Protein AF-A0A941MG23-F1 (afdb_monomer)

pLDDT: mean 89.23, std 16.08, range [37.81, 98.81]

Radius of gyration: 21.34 Å; Cα contacts (8 Å, |Δi|>4): 223; chains: 1; bounding box: 58×43×69 Å

Mean predicted aligned error: 7.36 Å

Sequence (183 aa):
MSEVIIFCLIVGIGSTVVLDVFVSLVHRPTGIPPTDWGTVGRWLLGVGKGQLILDPADESPPTHAERIVGWLFHYLVGVAYAAAIVALWGPGYIAAPTILPVVVVGVLISTLAGLTILLPGLGAGFMGSKLPNQFAIIAYLIVAHVVFAAGQYGFALLHNTASGPSGEPTATSSMLLSTKTVE

Secondary structure (DSSP, 8-state):
-HHHHHHHHHHHHHHHHHHHHHHHHHHHHH-PPPP-HHHHHHHHHHHTTT--S--TT--PPPPHHHHHHHHHHHHHHHHHHHHHHHHHH-THHHHS--HHHHHIIIIIIHHHHIIIIIHHHTTS-GGGTTSTTHHHHHHHHHHHHHHHHHHHHHHHHHHHHHT--TT---TTTHHHHTTSS--

Solvent-accessible surface area (backbone atoms only — not comparable to full-atom values): 9706 Å² total; per-residue (Å²): 112,69,65,60,52,52,49,18,48,51,20,5,43,51,9,44,51,49,30,54,52,49,44,60,62,49,22,74,84,68,67,53,77,66,84,59,36,24,59,49,11,44,32,54,61,31,41,80,71,72,36,66,49,37,65,87,84,66,80,71,79,63,49,73,66,23,32,51,48,15,49,51,49,53,44,49,51,29,23,48,48,38,42,48,40,37,71,74,68,34,72,65,38,58,79,55,67,64,66,67,54,32,46,47,43,32,31,50,50,46,38,47,44,44,30,65,46,49,29,29,24,66,50,28,28,68,61,25,70,68,44,98,55,35,66,61,51,54,53,49,47,48,52,50,21,46,49,23,16,51,26,33,48,53,37,37,50,51,51,34,62,74,63,51,74,98,78,70,82,62,76,76,58,64,67,65,62,73,75,73,77,84,128

Structure (mmCIF, N/CA/C/O backbone):
data_AF-A0A941MG23-F1
#
_entry.id   AF-A0A941MG23-F1
#
loop_
_atom_site.group_PDB
_atom_site.id
_atom_site.type_symbol
_atom_site.label_atom_id
_atom_site.label_alt_id
_atom_site.label_comp_id
_atom_site.label_asym_id
_atom_site.label_entity_id
_atom_site.label_seq_id
_atom_site.pdbx_PDB_ins_code
_atom_site.Cartn_x
_atom_site.Cartn_y
_atom_site.Cartn_z
_atom_site.occupancy
_atom_site.B_iso_or_equiv
_atom_site.auth_seq_id
_atom_site.auth_comp_id
_atom_site.auth_asym_id
_atom_site.auth_atom_id
_atom_site.pdbx_PDB_model_num
ATOM 1 N N . MET A 1 1 ? -20.163 -9.608 10.817 1.00 70.88 1 MET A N 1
ATOM 2 C CA . MET A 1 1 ? -19.565 -9.810 9.472 1.00 70.88 1 MET A CA 1
ATOM 3 C C . MET A 1 1 ? -19.727 -8.579 8.585 1.00 70.88 1 MET A C 1
ATOM 5 O O . MET A 1 1 ? -18.729 -8.142 8.035 1.00 70.88 1 MET A O 1
ATOM 9 N N . SER A 1 2 ? -20.923 -7.988 8.475 1.00 88.50 2 SER A N 1
ATOM 10 C CA . SER A 1 2 ? -21.151 -6.746 7.710 1.00 88.50 2 SER A CA 1
ATOM 11 C C . SER A 1 2 ? -20.283 -5.570 8.174 1.00 88.50 2 SER A C 1
ATOM 13 O O . SER A 1 2 ? -19.671 -4.909 7.347 1.00 88.50 2 SER A O 1
ATOM 15 N N . GLU A 1 3 ? -20.168 -5.361 9.487 1.00 92.75 3 GLU A N 1
ATOM 16 C CA . GLU A 1 3 ? -19.341 -4.297 10.076 1.00 92.75 3 GLU A CA 1
ATOM 17 C C . GLU A 1 3 ? -17.862 -4.411 9.684 1.00 92.75 3 GLU A C 1
ATOM 19 O O . GLU A 1 3 ? -17.259 -3.433 9.265 1.00 92.75 3 GLU A O 1
ATOM 24 N N . VAL A 1 4 ? -17.294 -5.622 9.726 1.00 95.31 4 VAL A N 1
ATOM 25 C CA . VAL A 1 4 ? -15.900 -5.864 9.319 1.00 95.31 4 VAL A CA 1
ATOM 26 C C . VAL A 1 4 ? -15.687 -5.478 7.857 1.00 95.31 4 VAL A C 1
ATOM 28 O O . VAL A 1 4 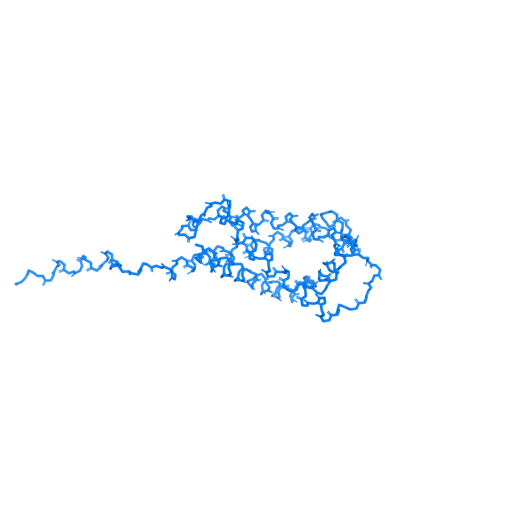? -14.693 -4.835 7.536 1.00 95.31 4 VAL A O 1
ATOM 31 N N . ILE A 1 5 ? -16.621 -5.833 6.969 1.00 96.69 5 ILE A N 1
ATOM 32 C CA . ILE A 1 5 ? -16.527 -5.495 5.543 1.00 96.69 5 ILE A CA 1
ATOM 33 C C . ILE A 1 5 ? -16.582 -3.975 5.354 1.00 96.69 5 ILE A C 1
ATOM 35 O O . ILE A 1 5 ? -15.730 -3.420 4.664 1.00 96.69 5 ILE A O 1
ATOM 39 N N . ILE A 1 6 ? -17.541 -3.300 5.992 1.00 96.44 6 ILE A N 1
ATOM 40 C CA . ILE A 1 6 ? -17.696 -1.839 5.915 1.00 96.44 6 ILE A CA 1
ATOM 41 C C . ILE A 1 6 ? -16.443 -1.134 6.441 1.00 96.44 6 ILE A C 1
ATOM 43 O O . ILE A 1 6 ? -15.910 -0.254 5.766 1.00 96.44 6 ILE A O 1
ATOM 47 N N . PHE A 1 7 ? -15.930 -1.570 7.592 1.00 97.06 7 PHE A N 1
ATOM 48 C CA . PHE A 1 7 ? -14.690 -1.066 8.167 1.00 97.06 7 PHE A CA 1
ATOM 49 C C . PHE A 1 7 ? -13.518 -1.224 7.192 1.00 97.06 7 PHE A C 1
ATOM 51 O O . PHE A 1 7 ? -12.818 -0.253 6.915 1.00 97.06 7 PHE A O 1
ATOM 58 N N . CYS A 1 8 ? -13.326 -2.417 6.618 1.00 98.12 8 CYS A N 1
ATOM 59 C CA . CYS A 1 8 ? -12.223 -2.673 5.688 1.00 98.12 8 CYS A CA 1
ATOM 60 C C . CYS A 1 8 ? -12.323 -1.818 4.420 1.00 98.12 8 CYS A C 1
ATOM 62 O O . CYS A 1 8 ? -11.300 -1.345 3.926 1.00 98.12 8 CYS A O 1
ATOM 64 N N . LEU A 1 9 ? -13.538 -1.595 3.910 1.00 98.31 9 LEU A N 1
ATOM 65 C CA . LEU A 1 9 ? -13.769 -0.725 2.759 1.00 98.31 9 LEU A CA 1
ATOM 66 C C . LEU A 1 9 ? -13.463 0.737 3.095 1.00 98.31 9 LEU A C 1
ATOM 68 O O . LEU A 1 9 ? -12.697 1.365 2.373 1.00 98.31 9 LEU A O 1
ATOM 72 N N . ILE A 1 10 ? -14.003 1.272 4.193 1.00 98.00 10 ILE A N 1
ATOM 73 C CA . ILE A 1 10 ? -13.796 2.675 4.588 1.00 98.00 10 ILE A CA 1
ATOM 74 C C . ILE A 1 10 ? -12.325 2.939 4.900 1.00 98.00 10 ILE A C 1
ATOM 76 O O . ILE A 1 10 ? -11.738 3.872 4.354 1.00 98.00 10 ILE A O 1
ATOM 80 N N . VAL A 1 11 ? -11.724 2.111 5.754 1.00 98.38 11 VAL A N 1
ATOM 81 C CA . VAL A 1 11 ? -10.336 2.285 6.182 1.00 98.38 11 VAL A CA 1
ATOM 82 C C . VAL A 1 11 ? -9.386 2.040 5.024 1.00 98.38 11 VAL A C 1
ATOM 84 O O . VAL A 1 11 ? -8.525 2.877 4.785 1.00 98.38 11 VAL A O 1
ATOM 87 N N . GLY A 1 12 ? -9.564 0.943 4.283 1.00 98.50 12 GLY A N 1
ATOM 88 C CA . GLY A 1 12 ? -8.679 0.576 3.182 1.00 98.50 12 GLY A CA 1
ATOM 89 C C . GLY A 1 12 ? -8.733 1.556 2.016 1.00 98.50 12 GLY A C 1
ATOM 90 O O . GLY A 1 12 ? -7.691 2.030 1.575 1.00 98.50 12 GLY A O 1
ATOM 91 N N . ILE A 1 13 ? -9.930 1.907 1.533 1.00 98.69 13 ILE A N 1
ATOM 92 C CA . ILE A 1 13 ? -10.075 2.875 0.434 1.00 98.69 13 ILE A CA 1
ATOM 93 C C . ILE A 1 13 ? -9.635 4.263 0.907 1.00 98.69 13 ILE A C 1
ATOM 95 O O . ILE A 1 13 ? -8.871 4.929 0.211 1.00 98.69 13 ILE A O 1
ATOM 99 N N . GLY A 1 14 ? -10.069 4.692 2.096 1.00 98.56 14 GLY A N 1
ATOM 100 C CA . GLY A 1 14 ? -9.744 6.007 2.644 1.00 98.56 14 GLY A CA 1
ATOM 101 C C . GLY A 1 14 ? -8.241 6.221 2.828 1.00 98.56 14 GLY A C 1
ATOM 102 O O . GLY A 1 14 ? -7.708 7.246 2.398 1.00 98.56 14 GLY A O 1
ATOM 103 N N . SER A 1 15 ? -7.529 5.244 3.396 1.00 98.56 15 SER A N 1
ATOM 104 C CA . SER A 1 15 ? -6.074 5.331 3.554 1.00 98.56 15 SER A CA 1
ATOM 105 C C . SER A 1 15 ? -5.335 5.315 2.217 1.00 98.56 15 SER A C 1
ATOM 107 O O . SER A 1 15 ? -4.343 6.029 2.063 1.00 98.56 15 SER A O 1
ATOM 109 N N . THR A 1 16 ? -5.825 4.553 1.235 1.00 98.50 16 THR A N 1
ATOM 110 C CA . THR A 1 16 ? -5.266 4.544 -0.124 1.00 98.50 16 THR A CA 1
ATOM 111 C C . THR A 1 16 ? -5.440 5.897 -0.817 1.00 98.50 16 THR A C 1
ATOM 113 O O . THR A 1 16 ? -4.480 6.40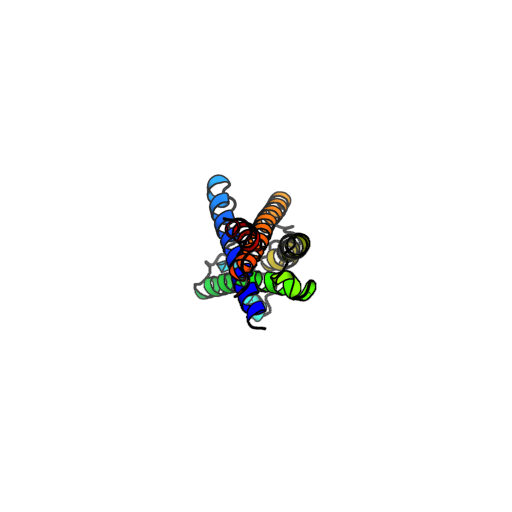9 -1.389 1.00 98.50 16 THR A O 1
ATOM 116 N N . VAL A 1 17 ? -6.604 6.544 -0.683 1.00 98.56 17 VAL A N 1
ATOM 117 C CA . VAL A 1 17 ? -6.825 7.906 -1.207 1.00 98.56 17 VAL A CA 1
ATOM 118 C C . VAL A 1 17 ? -5.871 8.913 -0.560 1.00 98.56 17 VAL A C 1
ATOM 120 O O . VAL A 1 17 ? -5.290 9.744 -1.257 1.00 98.56 17 VAL A O 1
ATOM 123 N N . VAL A 1 18 ? -5.675 8.845 0.762 1.00 98.56 18 VAL A N 1
ATOM 124 C CA . VAL A 1 18 ? -4.727 9.724 1.474 1.00 98.56 18 VAL A CA 1
ATOM 125 C C . VAL A 1 18 ? -3.309 9.562 0.923 1.00 98.56 18 VAL A C 1
ATOM 127 O O . VAL A 1 18 ? -2.623 10.560 0.688 1.00 98.56 18 VAL A O 1
ATOM 130 N N . LEU A 1 19 ? -2.888 8.322 0.670 1.00 97.81 19 LEU A N 1
ATOM 131 C CA . LEU A 1 19 ? -1.600 8.026 0.053 1.00 97.81 19 LEU A CA 1
ATOM 132 C C . LEU A 1 19 ? -1.503 8.607 -1.368 1.00 97.81 19 LEU A C 1
ATOM 134 O O . LEU A 1 19 ? -0.520 9.279 -1.675 1.00 97.81 19 LEU A O 1
ATOM 138 N N . ASP A 1 20 ? -2.518 8.414 -2.210 1.00 96.56 20 ASP A N 1
ATOM 139 C CA . ASP A 1 20 ? -2.532 8.928 -3.588 1.00 96.56 20 ASP A CA 1
ATOM 140 C C . ASP A 1 20 ? -2.439 10.461 -3.625 1.00 96.56 20 ASP A C 1
ATOM 142 O O . ASP A 1 20 ? -1.692 11.036 -4.427 1.00 96.56 20 ASP A O 1
ATOM 146 N N . VAL A 1 21 ? -3.154 11.136 -2.718 1.00 96.44 21 VAL A N 1
ATOM 147 C CA . VAL A 1 21 ? -3.081 12.592 -2.551 1.00 96.44 21 VAL A CA 1
ATOM 148 C C . VAL A 1 21 ? -1.677 13.008 -2.123 1.00 96.44 21 VAL A C 1
ATOM 150 O O . VAL A 1 21 ? -1.098 13.906 -2.735 1.00 96.44 21 VAL A O 1
ATOM 153 N N . PHE A 1 22 ? -1.097 12.345 -1.121 1.00 95.94 22 PHE A N 1
ATOM 154 C CA . PHE A 1 22 ? 0.262 12.635 -0.663 1.00 95.94 22 PHE A CA 1
ATOM 155 C C . PHE A 1 22 ? 1.292 12.481 -1.784 1.00 95.94 22 PHE A C 1
ATOM 157 O O . PHE A 1 22 ? 2.069 13.401 -2.040 1.00 95.94 22 PHE A O 1
ATOM 164 N N . VAL A 1 23 ? 1.267 11.357 -2.499 1.00 93.56 23 VAL A N 1
ATOM 165 C CA . VAL A 1 23 ? 2.182 11.086 -3.613 1.00 93.56 23 VAL A CA 1
ATOM 166 C C . VAL A 1 23 ? 2.023 12.142 -4.712 1.00 93.56 23 VAL A C 1
ATOM 168 O O . VAL A 1 23 ? 3.020 12.676 -5.199 1.00 93.56 23 VAL A O 1
ATOM 171 N N . SER A 1 24 ? 0.786 12.520 -5.047 1.00 91.81 24 SER A N 1
ATOM 172 C CA . SER A 1 24 ? 0.499 13.567 -6.039 1.00 91.81 24 SER A CA 1
ATOM 173 C C . SER A 1 24 ? 1.036 14.941 -5.623 1.00 91.81 24 SER A C 1
ATOM 175 O O . SER A 1 24 ? 1.520 15.707 -6.462 1.00 91.81 24 SER A O 1
ATOM 177 N N . LEU A 1 25 ? 0.970 15.261 -4.328 1.00 92.94 25 LEU A N 1
ATOM 178 C CA . LEU A 1 25 ? 1.488 16.509 -3.768 1.00 92.94 25 LEU A CA 1
ATOM 179 C C . LEU A 1 25 ? 3.018 16.531 -3.713 1.00 92.94 25 LEU A C 1
ATOM 181 O O . LEU A 1 25 ? 3.605 17.572 -4.000 1.00 92.94 25 LEU A O 1
ATOM 185 N N . VAL A 1 26 ? 3.663 15.407 -3.385 1.00 91.31 26 VAL A N 1
ATOM 186 C CA . VAL A 1 26 ? 5.131 15.290 -3.308 1.00 91.31 26 VAL A CA 1
ATOM 187 C C . VAL A 1 26 ? 5.777 15.240 -4.688 1.00 91.31 26 VAL A C 1
ATOM 189 O O . VAL A 1 26 ? 6.873 15.779 -4.867 1.00 91.31 26 VAL A O 1
ATOM 192 N N . HIS A 1 27 ? 5.102 14.648 -5.674 1.00 88.56 27 HIS A N 1
ATOM 193 C CA . HIS A 1 27 ? 5.603 14.556 -7.042 1.00 88.56 27 HIS A CA 1
ATOM 194 C C . HIS A 1 27 ? 5.945 15.935 -7.627 1.00 88.56 27 HIS A C 1
ATOM 196 O O . HIS A 1 27 ? 7.025 16.121 -8.186 1.00 88.56 27 HIS A O 1
ATOM 202 N N . ARG A 1 28 ? 5.062 16.927 -7.440 1.00 82.94 28 ARG A N 1
ATOM 203 C CA . ARG A 1 28 ? 5.214 18.274 -8.020 1.00 82.94 28 ARG A CA 1
ATOM 204 C C . ARG A 1 28 ? 6.523 18.989 -7.633 1.00 82.94 28 ARG A C 1
ATOM 206 O O . ARG A 1 28 ? 7.190 19.473 -8.540 1.00 82.94 28 ARG A O 1
ATOM 213 N N . PRO A 1 29 ? 6.908 19.094 -6.345 1.00 87.38 29 PRO A N 1
ATOM 214 C CA . PRO A 1 29 ? 8.141 19.774 -5.946 1.00 87.38 29 PRO A CA 1
ATOM 215 C C . PRO A 1 29 ? 9.406 18.909 -6.044 1.00 87.38 29 PRO A C 1
ATOM 217 O O . PRO A 1 29 ? 10.491 19.464 -6.180 1.00 87.38 29 PRO A O 1
ATOM 220 N N . THR A 1 30 ? 9.303 17.579 -5.932 1.00 81.75 30 THR A N 1
ATOM 221 C CA . THR A 1 30 ? 10.491 16.702 -5.849 1.00 81.75 30 THR A CA 1
ATOM 222 C C . THR A 1 30 ? 10.875 16.049 -7.173 1.00 81.75 30 THR A C 1
ATOM 224 O O . THR A 1 30 ? 11.992 15.554 -7.303 1.00 81.75 30 THR A O 1
ATOM 227 N N . GLY A 1 31 ? 9.956 15.998 -8.141 1.00 80.31 31 GLY A N 1
ATOM 228 C CA . GLY A 1 31 ? 10.145 15.268 -9.393 1.00 80.31 31 GLY A CA 1
ATOM 229 C C . GLY A 1 31 ? 10.163 13.743 -9.238 1.00 80.31 31 GLY A C 1
ATOM 230 O O . GLY A 1 31 ? 10.309 13.049 -10.240 1.00 80.31 31 GLY A O 1
ATOM 231 N N . ILE A 1 32 ? 9.987 13.203 -8.022 1.00 79.06 32 ILE A N 1
ATOM 232 C CA . ILE A 1 32 ? 9.874 11.756 -7.794 1.00 79.06 32 ILE A CA 1
ATOM 233 C C . ILE A 1 32 ? 8.579 11.289 -8.468 1.00 79.06 32 ILE A C 1
ATOM 235 O O . ILE A 1 32 ? 7.506 11.775 -8.093 1.00 79.06 32 ILE A O 1
ATOM 239 N N . PRO A 1 33 ? 8.637 10.414 -9.486 1.00 78.50 33 PRO A N 1
ATOM 240 C CA . PRO A 1 33 ? 7.440 9.985 -10.188 1.00 78.50 33 PRO A CA 1
ATOM 241 C C . PRO A 1 33 ? 6.553 9.140 -9.262 1.00 78.50 33 PRO A C 1
ATOM 243 O O . PRO A 1 33 ? 7.075 8.331 -8.489 1.00 78.50 33 PRO A O 1
ATOM 246 N N . PRO A 1 34 ? 5.219 9.301 -9.327 1.00 83.81 34 PRO A N 1
ATOM 247 C CA . PRO A 1 34 ? 4.308 8.376 -8.669 1.00 83.81 34 PRO A CA 1
ATOM 248 C C . PRO A 1 34 ? 4.473 6.968 -9.251 1.00 83.81 34 PRO A C 1
ATOM 250 O O . PRO A 1 34 ? 4.912 6.801 -10.391 1.00 83.81 34 PRO A O 1
ATOM 253 N N . THR A 1 35 ? 4.062 5.952 -8.492 1.00 85.88 35 THR A N 1
ATOM 254 C CA . THR A 1 35 ? 3.946 4.588 -9.017 1.00 85.88 35 THR A CA 1
ATOM 255 C C . THR A 1 35 ? 3.040 4.580 -10.249 1.00 85.88 35 THR A C 1
ATOM 257 O O . THR A 1 35 ? 1.893 5.024 -10.183 1.00 85.88 35 THR A O 1
ATOM 260 N N . ASP A 1 36 ? 3.535 4.046 -11.367 1.00 92.06 36 ASP A N 1
ATOM 261 C CA . ASP A 1 36 ? 2.705 3.817 -12.547 1.00 92.06 36 ASP A CA 1
ATOM 262 C C . ASP A 1 36 ? 1.867 2.550 -12.352 1.00 92.06 36 ASP A C 1
ATOM 264 O O . ASP A 1 36 ? 2.334 1.421 -12.535 1.00 92.06 36 ASP A O 1
ATOM 268 N N . TRP A 1 37 ? 0.601 2.743 -11.986 1.00 95.19 37 TRP A N 1
ATOM 269 C CA . TRP A 1 37 ? -0.348 1.644 -11.832 1.00 95.19 37 TRP A CA 1
ATOM 270 C C . TRP A 1 37 ? -0.585 0.880 -13.141 1.00 95.19 37 TRP A C 1
ATOM 272 O O . TRP A 1 37 ? -0.908 -0.302 -13.092 1.00 95.19 37 TRP A O 1
ATOM 282 N N . GLY A 1 38 ? -0.354 1.475 -14.315 1.00 96.25 38 GLY A N 1
ATOM 283 C CA . GLY A 1 38 ? -0.360 0.739 -15.579 1.00 96.25 38 GLY A CA 1
ATOM 284 C C . GLY A 1 38 ? 0.713 -0.350 -15.625 1.00 96.25 38 GLY A C 1
ATOM 285 O O . GLY A 1 38 ? 0.412 -1.501 -15.940 1.00 96.25 38 GLY A O 1
ATOM 286 N N . THR A 1 39 ? 1.938 -0.018 -15.225 1.00 95.31 39 THR A N 1
ATOM 287 C CA . THR A 1 39 ? 3.062 -0.965 -15.142 1.00 95.31 39 THR A CA 1
ATOM 288 C C . THR A 1 39 ? 2.801 -2.067 -14.116 1.00 95.31 39 THR A C 1
ATOM 290 O O . THR A 1 39 ? 3.063 -3.241 -14.383 1.00 95.31 39 THR A O 1
ATOM 293 N N . VAL A 1 40 ? 2.205 -1.724 -12.968 1.00 96.44 40 VAL A N 1
ATOM 294 C CA . VAL A 1 40 ? 1.771 -2.719 -11.968 1.00 96.44 40 VAL A CA 1
ATOM 295 C C . VAL A 1 40 ? 0.724 -3.668 -12.554 1.00 96.44 40 VAL A C 1
ATOM 297 O O . VAL A 1 40 ? 0.804 -4.879 -12.355 1.00 96.44 40 VAL A O 1
ATOM 300 N N . GLY A 1 41 ? -0.235 -3.146 -13.317 1.00 97.12 41 GLY A N 1
ATOM 301 C CA . GLY A 1 41 ? -1.233 -3.968 -13.991 1.00 97.12 41 GLY A CA 1
ATOM 302 C C . GLY A 1 41 ? -0.651 -4.890 -15.058 1.00 97.12 41 GLY A C 1
ATOM 303 O O . GLY A 1 41 ? -1.048 -6.054 -15.128 1.00 97.12 41 GLY A O 1
ATOM 304 N N . ARG A 1 42 ? 0.327 -4.416 -15.841 1.00 96.50 42 ARG A N 1
ATOM 305 C CA . ARG A 1 42 ? 1.079 -5.267 -16.777 1.00 96.50 42 ARG A CA 1
ATOM 306 C C . ARG A 1 42 ? 1.774 -6.406 -16.047 1.00 96.50 42 ARG A C 1
ATOM 308 O O . ARG A 1 42 ? 1.622 -7.560 -16.443 1.00 96.50 42 ARG A O 1
ATOM 315 N N . TRP A 1 43 ? 2.477 -6.092 -14.959 1.00 96.25 43 TRP A N 1
ATOM 316 C CA . TRP A 1 43 ? 3.124 -7.098 -14.123 1.00 96.25 43 TRP A CA 1
ATOM 317 C C . TRP A 1 43 ? 2.120 -8.139 -13.607 1.00 96.25 43 TRP A C 1
ATOM 319 O O . TRP A 1 43 ? 2.346 -9.333 -13.779 1.00 96.25 43 TRP A O 1
ATOM 329 N N . LEU A 1 44 ? 0.966 -7.723 -13.078 1.00 96.69 44 LEU A N 1
ATOM 330 C CA . LEU A 1 44 ? -0.066 -8.649 -12.589 1.00 96.69 44 LEU A CA 1
ATOM 331 C C . LEU A 1 44 ? -0.624 -9.567 -13.682 1.00 96.69 44 LEU A C 1
ATOM 333 O O . LEU A 1 44 ? -0.781 -10.771 -13.465 1.00 96.69 44 LEU A O 1
ATOM 337 N N . LEU A 1 45 ? -0.910 -9.022 -14.866 1.00 95.75 45 LEU A N 1
ATOM 338 C CA . LEU A 1 45 ? -1.368 -9.820 -16.006 1.00 95.75 45 LEU A CA 1
ATOM 339 C C . LEU A 1 45 ? -0.275 -10.773 -16.514 1.00 95.75 45 LEU A C 1
ATOM 341 O O . LEU A 1 45 ? -0.593 -11.865 -16.989 1.00 95.75 45 LEU A O 1
ATOM 345 N N . GLY A 1 46 ? 0.996 -10.379 -16.404 1.00 94.94 46 GLY A N 1
ATOM 346 C CA . GLY A 1 46 ? 2.161 -11.214 -16.691 1.00 94.94 46 GLY A CA 1
ATOM 347 C C . GLY A 1 46 ? 2.327 -12.362 -15.694 1.00 94.94 46 GLY A C 1
ATOM 348 O O . GLY A 1 46 ? 2.533 -13.503 -16.113 1.00 94.94 46 GLY A O 1
ATOM 349 N N . VAL A 1 47 ? 2.139 -12.110 -14.394 1.00 94.06 47 VAL A N 1
ATOM 350 C CA . VAL A 1 47 ? 2.187 -13.143 -13.341 1.00 94.06 47 VAL A CA 1
ATOM 351 C C . VAL A 1 47 ? 1.189 -14.262 -13.640 1.00 94.06 47 VAL A C 1
ATOM 353 O O . VAL A 1 47 ? 1.551 -15.437 -13.573 1.00 94.06 47 VAL A O 1
ATOM 356 N N . GLY A 1 48 ? -0.030 -13.920 -14.077 1.00 89.06 48 GLY A N 1
ATOM 357 C CA . GLY A 1 48 ? -1.038 -14.901 -14.509 1.00 89.06 48 GLY A CA 1
ATOM 358 C C . GLY A 1 48 ? -0.623 -15.764 -15.713 1.00 89.06 48 GLY A C 1
ATOM 359 O O . GLY A 1 48 ? -1.221 -16.808 -15.958 1.00 89.06 48 GLY A O 1
ATOM 360 N N . LYS A 1 49 ? 0.417 -15.353 -16.447 1.00 92.06 49 LYS A N 1
ATOM 361 C CA . LYS A 1 49 ? 1.010 -16.051 -17.599 1.00 92.06 49 LYS A CA 1
ATOM 362 C C . LYS A 1 49 ? 2.373 -16.686 -17.277 1.00 92.06 49 LYS A C 1
ATOM 364 O O . LYS A 1 49 ? 3.056 -17.146 -18.188 1.00 92.06 49 LYS A O 1
ATOM 369 N N . GLY A 1 50 ? 2.788 -16.699 -16.008 1.00 93.12 50 GLY A N 1
ATOM 370 C CA . GLY A 1 50 ? 4.084 -17.230 -15.566 1.00 93.12 50 GLY A CA 1
ATOM 371 C C . GLY A 1 50 ? 5.255 -16.242 -15.650 1.00 93.12 50 GLY A C 1
ATOM 372 O O . GLY A 1 50 ? 6.386 -16.612 -15.338 1.00 93.12 50 GLY A O 1
ATOM 373 N N . GLN A 1 51 ? 5.011 -14.985 -16.027 1.00 93.00 51 GLN A N 1
ATOM 374 C CA . GLN A 1 51 ? 6.019 -13.921 -16.032 1.00 93.00 51 GLN A CA 1
ATOM 375 C C . GLN A 1 51 ? 6.040 -13.232 -14.663 1.00 93.00 51 GLN A C 1
ATOM 377 O O . GLN A 1 51 ? 5.333 -12.258 -14.425 1.00 93.00 51 GLN A O 1
ATOM 382 N N . LEU A 1 52 ? 6.833 -13.770 -13.735 1.00 94.12 52 LEU A N 1
ATOM 383 C CA . LEU A 1 52 ? 6.906 -13.254 -12.361 1.00 94.12 52 LEU A CA 1
ATOM 384 C C . LEU A 1 52 ? 7.615 -11.897 -12.250 1.00 94.12 52 LEU A C 1
ATOM 386 O O . LEU A 1 52 ? 7.377 -11.152 -11.299 1.00 94.12 52 LEU A O 1
ATOM 390 N N . ILE A 1 53 ? 8.494 -11.601 -13.207 1.00 95.50 53 ILE A N 1
ATOM 391 C CA . ILE A 1 53 ? 9.274 -10.369 -13.294 1.00 95.50 53 ILE A CA 1
ATOM 392 C C . ILE A 1 53 ? 8.939 -9.713 -14.630 1.00 95.50 53 ILE A C 1
ATOM 394 O O . ILE A 1 53 ? 8.960 -10.381 -15.666 1.00 95.50 53 ILE A O 1
ATOM 398 N N . LEU A 1 54 ? 8.628 -8.422 -14.591 1.00 94.19 54 LEU A N 1
ATOM 399 C CA . LEU A 1 54 ? 8.391 -7.614 -15.776 1.00 94.19 54 LEU A CA 1
ATOM 400 C C . LEU A 1 54 ? 9.677 -7.493 -16.603 1.00 94.19 54 LEU A C 1
ATOM 402 O O . LEU A 1 54 ? 10.757 -7.295 -16.044 1.00 94.19 54 LEU A O 1
ATOM 406 N N . ASP A 1 55 ? 9.554 -7.597 -17.925 1.00 87.69 55 ASP A N 1
ATOM 407 C CA . ASP A 1 55 ? 10.676 -7.376 -18.832 1.00 87.69 55 ASP A CA 1
ATOM 408 C C . ASP A 1 55 ? 11.056 -5.883 -18.837 1.00 87.69 55 ASP A C 1
ATOM 410 O O . ASP A 1 55 ? 10.249 -5.057 -19.268 1.00 87.69 55 ASP A O 1
ATOM 414 N N . PRO A 1 56 ? 12.261 -5.504 -18.370 1.00 81.38 56 PRO A N 1
ATOM 415 C CA . PRO A 1 56 ? 12.690 -4.109 -18.364 1.00 81.38 56 PRO A CA 1
ATOM 416 C C . PRO A 1 56 ? 12.907 -3.534 -19.773 1.00 81.38 56 PRO A C 1
ATOM 418 O O . PRO A 1 56 ? 13.054 -2.322 -19.893 1.00 81.38 56 PRO A O 1
ATOM 421 N N . ALA A 1 57 ? 12.958 -4.370 -20.817 1.00 84.62 57 ALA A N 1
ATOM 422 C CA . ALA A 1 57 ? 13.079 -3.924 -22.205 1.00 84.62 57 ALA A CA 1
ATOM 423 C C . ALA A 1 57 ? 11.730 -3.540 -22.843 1.00 84.62 57 ALA A C 1
ATOM 425 O O . ALA A 1 57 ? 11.707 -2.973 -23.937 1.00 84.62 57 ALA A O 1
ATOM 426 N N . ASP A 1 58 ? 10.605 -3.852 -22.194 1.00 85.88 58 ASP A N 1
ATOM 427 C CA . ASP A 1 58 ? 9.280 -3.500 -22.694 1.00 85.88 58 ASP A CA 1
ATOM 428 C C . ASP A 1 58 ? 8.916 -2.055 -22.321 1.00 85.88 58 ASP A C 1
ATOM 430 O O . ASP A 1 58 ? 8.347 -1.774 -21.267 1.00 85.88 58 ASP A O 1
ATOM 434 N N . GLU A 1 59 ? 9.225 -1.133 -23.231 1.00 84.69 59 GLU A N 1
ATOM 435 C CA . GLU A 1 59 ? 8.906 0.295 -23.105 1.00 84.69 59 GLU A CA 1
ATOM 436 C C . GLU A 1 59 ? 7.512 0.657 -23.649 1.00 84.69 59 GLU A C 1
ATOM 438 O O . GLU A 1 59 ? 7.165 1.837 -23.769 1.00 84.69 59 GLU A O 1
ATOM 443 N N . SER A 1 60 ? 6.687 -0.331 -24.017 1.00 90.12 60 SER A N 1
ATOM 444 C CA . SER A 1 60 ? 5.369 -0.037 -24.577 1.00 90.12 60 SER A CA 1
ATOM 445 C C . SER A 1 60 ? 4.454 0.608 -23.524 1.00 90.12 60 SER A C 1
ATOM 447 O O . SER A 1 60 ? 4.422 0.161 -22.373 1.00 90.12 60 SER A O 1
ATOM 449 N N . PRO A 1 61 ? 3.663 1.638 -23.881 1.00 91.62 61 PRO A N 1
ATOM 450 C CA . PRO A 1 61 ? 2.807 2.319 -22.916 1.00 91.62 61 PRO A CA 1
ATOM 451 C C . PRO A 1 61 ? 1.741 1.366 -22.349 1.00 91.62 61 PRO A C 1
ATOM 453 O O . PRO A 1 61 ? 1.189 0.561 -23.107 1.00 91.62 61 PRO A O 1
ATOM 456 N N . PRO A 1 62 ? 1.381 1.469 -21.052 1.00 94.75 62 PRO A N 1
ATOM 457 C CA . PRO A 1 62 ? 0.345 0.622 -20.479 1.00 94.75 62 PRO A CA 1
ATOM 458 C C . PRO A 1 62 ? -1.010 0.820 -21.158 1.00 94.75 62 PRO A C 1
ATOM 460 O O . PRO A 1 62 ? -1.520 1.947 -21.259 1.00 94.75 62 PRO A O 1
ATOM 463 N N . THR A 1 63 ? -1.613 -0.291 -21.565 1.00 96.94 63 THR A N 1
ATOM 464 C CA . THR A 1 63 ? -2.965 -0.381 -22.116 1.00 96.94 63 THR A CA 1
ATOM 465 C C . THR A 1 63 ? -4.015 0.057 -21.091 1.00 96.94 63 THR A C 1
ATOM 467 O O . THR A 1 63 ? -3.781 0.095 -19.880 1.00 96.94 63 THR A O 1
ATOM 470 N N . HIS A 1 64 ? -5.230 0.351 -21.561 1.00 96.88 64 HIS A N 1
ATOM 471 C CA . HIS A 1 64 ? -6.348 0.675 -20.671 1.00 96.88 64 HIS A CA 1
ATOM 472 C C . HIS A 1 64 ? -6.665 -0.454 -19.680 1.00 96.88 64 HIS A C 1
ATOM 474 O O . HIS A 1 64 ? -6.918 -0.178 -18.510 1.00 96.88 64 HIS A O 1
ATOM 480 N N . ALA A 1 65 ? -6.616 -1.712 -20.126 1.00 96.88 65 ALA A N 1
ATOM 481 C CA . ALA A 1 65 ? -6.870 -2.865 -19.267 1.00 96.88 65 ALA A CA 1
ATOM 482 C C . ALA A 1 65 ? -5.807 -2.996 -18.165 1.00 96.88 65 ALA A C 1
ATOM 484 O O . ALA A 1 65 ? -6.159 -3.185 -17.004 1.00 96.88 65 ALA A O 1
ATOM 485 N N . GLU A 1 66 ? -4.526 -2.821 -18.504 1.00 97.50 66 GLU A N 1
ATOM 486 C CA . GLU A 1 66 ? -3.427 -2.829 -17.529 1.00 97.50 66 GLU A CA 1
ATOM 487 C C . GLU A 1 66 ? -3.618 -1.733 -16.476 1.00 97.50 66 GLU A C 1
ATOM 489 O O . GLU A 1 66 ? -3.576 -2.009 -15.281 1.00 97.50 66 GLU A O 1
ATOM 494 N N . ARG A 1 67 ? -3.951 -0.506 -16.890 1.00 97.75 67 ARG A N 1
ATOM 495 C CA . ARG A 1 67 ? -4.241 0.589 -15.947 1.00 97.75 67 ARG A CA 1
ATOM 496 C C . ARG A 1 67 ? -5.386 0.243 -14.998 1.00 97.75 67 ARG A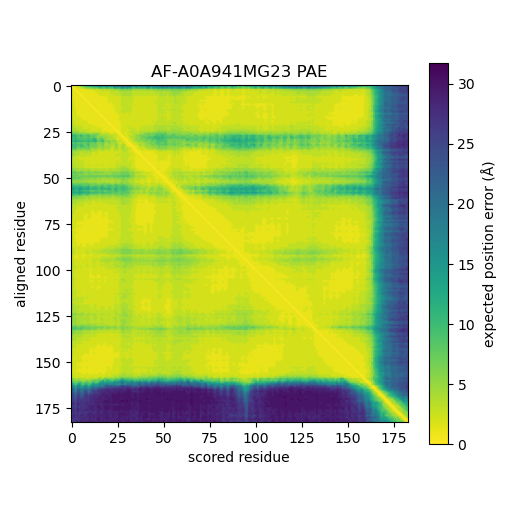 C 1
ATOM 498 O O . ARG A 1 67 ? -5.249 0.446 -13.796 1.00 97.75 67 ARG A O 1
ATOM 505 N N . ILE A 1 68 ? -6.494 -0.291 -15.517 1.00 98.06 68 ILE A N 1
ATOM 506 C CA . ILE A 1 68 ? -7.642 -0.696 -14.690 1.00 98.06 68 ILE A CA 1
ATOM 507 C C . ILE A 1 68 ? -7.222 -1.764 -13.677 1.00 98.06 68 ILE A C 1
ATOM 509 O O . ILE A 1 68 ? -7.504 -1.617 -12.490 1.00 98.06 68 ILE A O 1
ATOM 513 N N . VAL A 1 69 ? -6.521 -2.810 -14.121 1.00 98.19 69 VAL A N 1
ATOM 514 C CA . VAL A 1 69 ? -6.067 -3.904 -13.249 1.00 98.19 69 VAL A CA 1
ATOM 515 C C . VAL A 1 69 ? -5.147 -3.387 -12.148 1.00 98.19 69 VAL A C 1
ATOM 517 O O . VAL A 1 69 ? -5.334 -3.745 -10.987 1.00 98.19 69 VAL A O 1
ATOM 520 N N . GLY A 1 70 ? -4.189 -2.524 -12.481 1.00 98.00 70 GLY A N 1
ATOM 521 C CA . GLY A 1 70 ? -3.269 -1.978 -11.490 1.00 98.00 70 GLY A CA 1
ATOM 522 C C . GLY A 1 70 ? -3.948 -1.085 -10.458 1.00 98.00 70 GLY A C 1
ATOM 523 O O . GLY A 1 70 ? -3.679 -1.229 -9.267 1.00 98.00 70 GLY A O 1
ATOM 524 N N . TRP A 1 71 ? -4.878 -0.224 -10.880 1.00 98.19 71 TRP A N 1
ATOM 525 C CA . TRP A 1 71 ? -5.665 0.587 -9.948 1.00 98.19 71 TRP A CA 1
ATOM 526 C C . TRP A 1 71 ? -6.564 -0.272 -9.054 1.00 98.19 71 TRP A C 1
ATOM 528 O O . TRP A 1 71 ? -6.610 -0.055 -7.845 1.00 98.19 71 TRP A O 1
ATOM 538 N N . LEU A 1 72 ? -7.241 -1.282 -9.608 1.00 98.44 72 LEU A N 1
ATOM 539 C CA . LEU 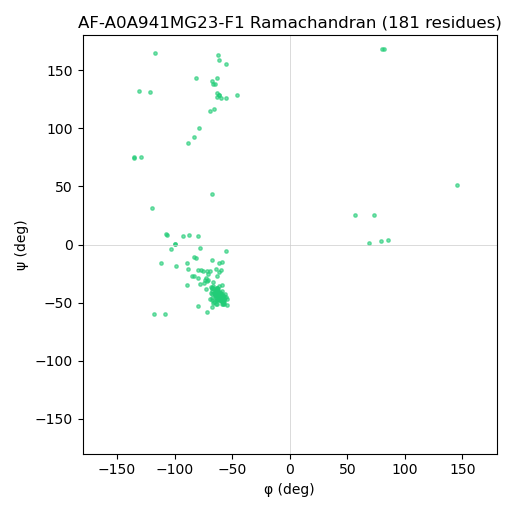A 1 72 ? -8.044 -2.210 -8.806 1.00 98.44 72 LEU A CA 1
ATOM 540 C C . LEU A 1 72 ? -7.185 -2.951 -7.782 1.00 98.44 72 LEU A C 1
ATOM 542 O O . LEU A 1 72 ? -7.577 -3.062 -6.622 1.00 98.44 72 LEU A O 1
ATOM 546 N N . PHE A 1 73 ? -6.009 -3.423 -8.190 1.00 98.12 73 PHE A N 1
ATOM 547 C CA . PHE A 1 73 ? -5.074 -4.086 -7.291 1.00 98.12 73 PHE A CA 1
ATOM 548 C C . PHE A 1 73 ? -4.599 -3.162 -6.168 1.00 98.12 73 PHE A C 1
ATOM 550 O O . PHE A 1 73 ? -4.610 -3.577 -5.013 1.00 98.12 73 PHE A O 1
ATOM 557 N N . HIS A 1 74 ? -4.251 -1.911 -6.475 1.00 98.06 74 HIS A N 1
ATOM 558 C CA . HIS A 1 74 ? -3.843 -0.912 -5.479 1.00 98.06 74 HIS A CA 1
ATOM 559 C C . HIS A 1 74 ? -4.881 -0.737 -4.365 1.00 98.06 74 HIS A C 1
ATOM 561 O O . HIS A 1 74 ? -4.583 -0.895 -3.178 1.00 98.06 74 HIS A O 1
ATOM 567 N N . TYR A 1 75 ? -6.137 -0.497 -4.744 1.00 98.50 75 TYR A N 1
ATOM 568 C CA . TYR A 1 75 ? -7.224 -0.331 -3.779 1.00 98.50 75 TYR A CA 1
ATOM 569 C C . TYR A 1 75 ? -7.557 -1.637 -3.051 1.00 98.50 75 TYR A C 1
ATOM 571 O O . TYR A 1 75 ? -7.819 -1.6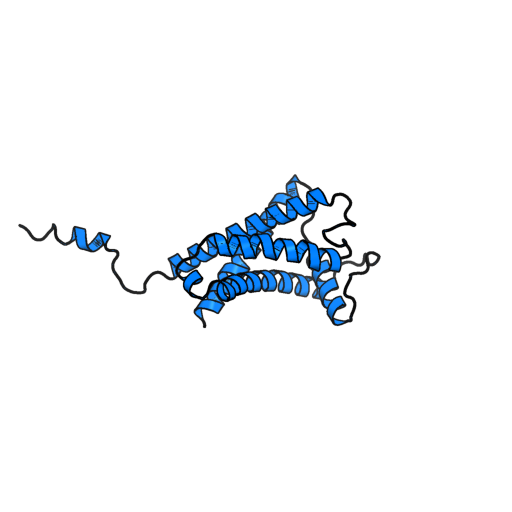16 -1.846 1.00 98.50 75 TYR A O 1
ATOM 579 N N . LEU A 1 76 ? -7.485 -2.781 -3.739 1.00 98.62 76 LEU A N 1
ATOM 580 C CA . LEU A 1 76 ? -7.689 -4.088 -3.119 1.00 98.62 76 LEU A CA 1
ATOM 581 C C . LEU A 1 76 ? -6.621 -4.390 -2.061 1.00 98.62 76 LEU A C 1
ATOM 583 O O . LEU A 1 76 ? -6.959 -4.905 -0.999 1.00 98.62 76 LEU A O 1
ATOM 587 N N . VAL A 1 77 ? -5.358 -4.039 -2.311 1.00 98.44 77 VAL A N 1
ATOM 588 C CA . VAL A 1 77 ? -4.266 -4.174 -1.335 1.00 98.44 77 VAL A CA 1
ATOM 589 C C . VAL A 1 77 ? -4.511 -3.278 -0.118 1.00 98.44 77 VAL A C 1
ATOM 591 O O . VAL A 1 77 ? -4.349 -3.738 1.012 1.00 98.44 77 VAL A O 1
ATOM 594 N N . GLY A 1 78 ? -4.982 -2.043 -0.316 1.00 98.50 78 GLY A N 1
ATOM 595 C CA . GLY A 1 78 ? -5.386 -1.165 0.790 1.00 98.50 78 GLY A CA 1
ATOM 596 C C . GLY A 1 78 ? -6.470 -1.785 1.681 1.00 98.50 78 GLY A C 1
ATOM 597 O O . GLY A 1 78 ? -6.328 -1.836 2.906 1.00 98.50 78 GLY A O 1
ATOM 598 N N . VAL A 1 79 ? -7.521 -2.336 1.064 1.00 98.81 79 VAL A N 1
ATOM 599 C CA . VAL A 1 79 ? -8.591 -3.075 1.762 1.00 98.81 79 VAL A CA 1
ATOM 600 C C . VAL A 1 79 ? -8.052 -4.336 2.441 1.00 98.81 79 VAL A C 1
ATOM 602 O O . VAL A 1 79 ? -8.419 -4.620 3.582 1.00 98.81 79 VAL A O 1
ATOM 605 N N . ALA A 1 80 ? -7.145 -5.069 1.794 1.00 98.69 80 ALA A N 1
ATOM 606 C CA . ALA A 1 80 ? -6.521 -6.260 2.359 1.00 98.69 80 ALA A CA 1
ATOM 607 C C . ALA A 1 80 ? -5.683 -5.936 3.605 1.00 98.69 80 ALA A C 1
ATOM 609 O O . ALA A 1 80 ? -5.724 -6.694 4.573 1.00 98.69 80 ALA A O 1
ATOM 610 N N . TYR A 1 81 ? -4.983 -4.798 3.641 1.00 98.69 81 TYR A N 1
ATOM 611 C CA . TYR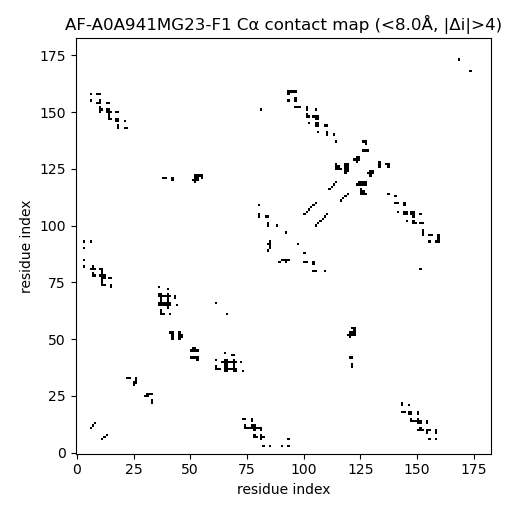 A 1 81 ? -4.276 -4.354 4.844 1.00 98.69 81 TYR A CA 1
ATOM 612 C C . TYR A 1 81 ? -5.233 -3.982 5.981 1.00 98.69 81 TYR A C 1
ATOM 614 O O . TYR A 1 81 ? -4.979 -4.346 7.129 1.00 98.69 81 TYR A O 1
ATOM 622 N N . ALA A 1 82 ? -6.359 -3.326 5.695 1.00 98.44 82 ALA A N 1
ATOM 623 C CA . ALA A 1 82 ? -7.380 -3.086 6.718 1.00 98.44 82 ALA A CA 1
ATOM 624 C C . ALA A 1 82 ? -7.965 -4.408 7.259 1.00 98.44 82 ALA A C 1
ATOM 626 O O . ALA A 1 82 ? -8.107 -4.579 8.471 1.00 98.44 82 ALA A O 1
ATOM 627 N N . ALA A 1 83 ? -8.215 -5.381 6.378 1.00 98.38 83 ALA A N 1
ATOM 628 C CA . ALA A 1 83 ? -8.652 -6.718 6.771 1.00 98.38 83 ALA A CA 1
ATOM 629 C C . ALA A 1 83 ? -7.593 -7.461 7.600 1.00 98.38 83 ALA A C 1
ATOM 631 O O . ALA A 1 83 ? -7.940 -8.118 8.580 1.00 98.38 83 ALA A O 1
ATOM 632 N N . ALA A 1 84 ? -6.307 -7.321 7.263 1.00 98.38 84 ALA A N 1
ATOM 633 C CA . ALA A 1 84 ? -5.206 -7.916 8.017 1.00 98.38 84 ALA A CA 1
ATOM 634 C C . ALA A 1 84 ? -5.133 -7.378 9.453 1.00 98.38 84 ALA A C 1
ATOM 636 O O . ALA A 1 84 ? -4.900 -8.156 10.375 1.00 98.38 84 ALA A O 1
ATOM 637 N N . ILE A 1 85 ? -5.399 -6.083 9.670 1.00 98.31 85 ILE A N 1
ATOM 638 C CA . ILE A 1 85 ? -5.492 -5.510 11.023 1.00 98.31 85 ILE A CA 1
ATOM 639 C C . ILE A 1 85 ? -6.566 -6.241 11.838 1.00 98.31 85 ILE A C 1
ATOM 641 O O . ILE A 1 85 ? -6.283 -6.721 12.935 1.00 98.31 85 ILE A O 1
ATOM 645 N N . VAL A 1 86 ? -7.776 -6.380 11.287 1.00 97.69 86 VAL A N 1
ATOM 646 C CA . VAL A 1 86 ? -8.894 -7.050 11.974 1.00 97.69 86 VAL A CA 1
ATOM 647 C C . VAL A 1 86 ? -8.625 -8.543 12.173 1.00 97.69 86 VAL A C 1
ATOM 649 O O . VAL A 1 86 ? -8.970 -9.096 13.213 1.00 97.69 86 VAL A O 1
ATOM 652 N N . ALA A 1 87 ? -7.992 -9.208 11.207 1.00 97.56 87 ALA A N 1
ATOM 653 C CA . ALA A 1 87 ? -7.669 -10.628 11.301 1.00 97.56 87 ALA A CA 1
ATOM 654 C C . ALA A 1 87 ? -6.620 -10.923 12.387 1.00 97.56 87 ALA A C 1
ATOM 656 O O . ALA A 1 87 ? -6.720 -11.940 13.068 1.00 97.56 87 ALA A O 1
ATOM 657 N N . LEU A 1 88 ? -5.629 -10.041 12.555 1.00 97.50 88 LEU A N 1
ATOM 658 C CA . LEU A 1 88 ? -4.510 -10.242 13.478 1.00 97.50 88 LEU A CA 1
ATOM 659 C C . LEU A 1 88 ? -4.788 -9.721 14.899 1.00 97.50 88 LEU A C 1
ATOM 661 O O . LEU A 1 88 ? -4.341 -10.340 15.861 1.00 97.50 88 LEU A O 1
ATOM 665 N N . TRP A 1 89 ? -5.528 -8.615 15.049 1.00 97.31 89 TRP A N 1
ATOM 666 C CA . TRP A 1 89 ? -5.879 -8.025 16.358 1.00 97.31 89 TRP A CA 1
ATOM 667 C C . TRP A 1 89 ? -7.319 -8.295 16.805 1.00 97.31 89 TRP A C 1
ATOM 669 O O . TRP A 1 89 ? -7.702 -7.948 17.923 1.00 97.31 89 TRP A O 1
ATOM 679 N N . GLY A 1 90 ? -8.113 -8.944 15.958 1.00 95.69 90 GLY A N 1
ATOM 680 C CA . GLY A 1 90 ? -9.503 -9.275 16.226 1.00 95.69 90 GLY A CA 1
ATOM 681 C C . GLY A 1 90 ? -10.479 -8.118 15.964 1.00 95.69 90 GLY A C 1
ATOM 682 O O . GLY A 1 90 ? -10.090 -6.958 15.804 1.00 95.69 90 GLY A O 1
ATOM 683 N N . PRO A 1 91 ? -11.791 -8.418 15.958 1.00 93.25 91 PRO A N 1
ATOM 684 C CA . PRO A 1 91 ? -12.841 -7.438 15.673 1.00 93.25 91 PRO A CA 1
ATOM 685 C C . PRO A 1 91 ? -12.928 -6.315 16.715 1.00 93.25 91 PRO A C 1
ATOM 687 O O . PRO A 1 91 ? -13.405 -5.233 16.394 1.00 93.25 91 PRO A O 1
ATOM 690 N N . GLY A 1 92 ? -12.410 -6.524 17.932 1.00 93.75 92 GLY A N 1
ATOM 691 C CA . GLY A 1 92 ? -12.353 -5.490 18.971 1.00 93.75 92 GLY A CA 1
ATOM 692 C C . GLY A 1 92 ? -11.546 -4.251 18.567 1.00 93.75 92 GLY A C 1
ATOM 693 O O . GLY A 1 92 ? -11.806 -3.168 19.087 1.00 93.75 92 GLY A O 1
ATOM 694 N N . TYR A 1 93 ? -10.634 -4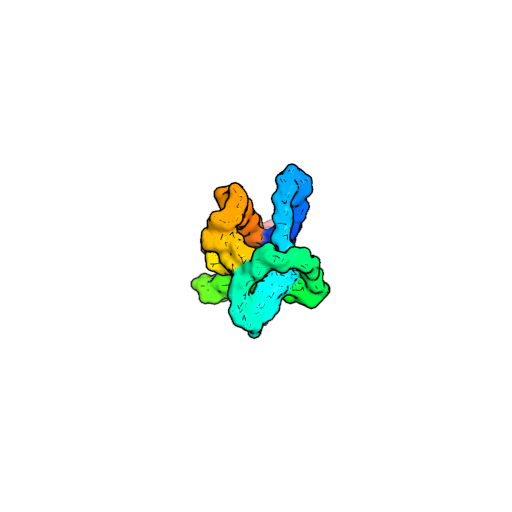.375 17.593 1.00 96.31 93 TYR A N 1
ATOM 695 C CA . TYR A 1 93 ? -9.919 -3.228 17.030 1.00 96.31 93 TYR A CA 1
ATOM 696 C C . TYR A 1 93 ? -10.864 -2.180 16.426 1.00 96.31 93 TYR A C 1
ATOM 698 O O . TYR A 1 93 ? -10.585 -0.989 16.514 1.00 96.31 93 TYR A O 1
ATOM 706 N N . ILE A 1 94 ? -11.984 -2.608 15.833 1.00 95.88 94 ILE A N 1
ATOM 707 C CA . ILE A 1 94 ? -12.947 -1.711 15.178 1.00 95.88 94 ILE A CA 1
ATOM 708 C C . ILE A 1 94 ? -13.554 -0.737 16.199 1.00 95.88 94 ILE A C 1
ATOM 710 O O . ILE A 1 94 ? -13.662 0.456 15.923 1.00 95.88 94 ILE A O 1
ATOM 714 N N . ALA A 1 95 ? -13.896 -1.243 17.388 1.00 93.75 95 ALA A N 1
ATOM 715 C CA . ALA A 1 95 ? -14.486 -0.460 18.474 1.00 93.75 95 ALA A CA 1
ATOM 716 C C . ALA A 1 95 ? -13.448 0.354 19.266 1.00 93.75 95 ALA A C 1
ATOM 718 O O . ALA A 1 95 ? -13.759 1.406 19.825 1.00 93.75 95 ALA A O 1
ATOM 719 N N . ALA A 1 96 ? -12.203 -0.122 19.329 1.00 94.69 96 ALA A N 1
ATOM 720 C CA . ALA A 1 96 ? -11.118 0.550 20.036 1.00 94.69 96 ALA A CA 1
ATOM 721 C C . ALA A 1 96 ? -9.829 0.575 19.192 1.00 94.69 96 ALA A C 1
ATOM 723 O O . ALA A 1 96 ? -8.884 -0.170 19.485 1.00 94.69 96 ALA A O 1
ATOM 724 N N . PRO A 1 97 ? -9.759 1.431 18.151 1.00 96.12 97 PRO A N 1
ATOM 725 C CA . PRO A 1 97 ? -8.573 1.532 17.316 1.00 96.12 97 PRO A CA 1
ATOM 726 C C . PRO A 1 97 ? -7.356 1.970 18.132 1.00 96.12 97 PRO A C 1
ATOM 728 O O . PRO A 1 97 ? -7.378 2.980 18.832 1.00 96.12 97 PRO A O 1
ATOM 731 N N . THR A 1 98 ? -6.263 1.225 18.004 1.00 96.69 98 THR A N 1
ATOM 732 C CA . THR A 1 98 ? -4.955 1.560 18.585 1.00 96.69 98 THR A CA 1
ATOM 733 C C . THR A 1 98 ? -3.914 1.783 17.487 1.00 96.69 98 THR A C 1
ATOM 735 O O . THR A 1 98 ? -4.120 1.421 16.326 1.00 96.69 98 THR A O 1
ATOM 738 N N . ILE A 1 99 ? -2.781 2.394 17.843 1.00 97.75 99 ILE A N 1
ATOM 739 C CA . ILE A 1 99 ? -1.725 2.766 16.885 1.00 97.75 99 ILE A CA 1
ATOM 740 C C . ILE A 1 99 ? -0.856 1.563 16.481 1.00 97.75 99 ILE A C 1
ATOM 742 O O . ILE A 1 99 ? -0.399 1.480 15.346 1.00 97.75 99 ILE A O 1
ATOM 746 N N . LEU A 1 100 ? -0.614 0.606 17.380 1.00 98.12 100 LEU A N 1
ATOM 747 C CA . LEU A 1 100 ? 0.310 -0.500 17.098 1.00 98.12 100 LEU A CA 1
ATOM 748 C C . LEU A 1 100 ? -0.067 -1.314 15.836 1.00 98.12 100 LEU A C 1
ATOM 750 O O . LEU A 1 100 ? 0.819 -1.533 15.008 1.00 98.12 100 LEU A O 1
ATOM 754 N N . PRO A 1 101 ? -1.338 -1.710 15.614 1.00 98.06 101 PRO A N 1
ATOM 755 C CA . PRO A 1 101 ? -1.705 -2.524 14.452 1.00 98.06 101 PRO A CA 1
ATOM 756 C C . PRO A 1 101 ? -1.493 -1.812 13.113 1.00 98.06 101 PRO A C 1
ATOM 758 O O . PRO A 1 101 ? -1.000 -2.422 12.167 1.00 98.06 101 PRO A O 1
ATOM 761 N N . VAL A 1 102 ? -1.794 -0.510 13.033 1.00 97.75 102 VAL A N 1
ATOM 762 C CA . VAL A 1 102 ? -1.571 0.285 11.809 1.00 97.75 102 VAL A CA 1
ATOM 763 C C . VAL A 1 102 ? -0.090 0.532 11.547 1.00 97.75 102 VAL A C 1
ATOM 765 O O . VAL A 1 102 ? 0.312 0.600 10.394 1.00 97.75 102 VAL A O 1
ATOM 768 N N . VAL A 1 103 ? 0.752 0.610 12.580 1.00 98.44 103 VAL A N 1
ATOM 769 C CA . VAL A 1 103 ? 2.207 0.698 12.384 1.00 98.44 103 VAL A CA 1
ATOM 770 C C . VAL A 1 103 ? 2.749 -0.628 11.851 1.00 98.44 103 VAL A C 1
ATOM 772 O O . VAL A 1 103 ? 3.491 -0.642 10.870 1.00 98.44 103 VAL A O 1
ATOM 775 N N . VAL A 1 104 ? 2.352 -1.756 12.445 1.00 98.56 104 VAL A N 1
ATOM 776 C CA . VAL A 1 104 ? 2.807 -3.077 11.989 1.00 98.56 104 VAL A CA 1
ATOM 777 C C . VAL A 1 104 ? 2.335 -3.356 10.564 1.00 98.56 104 VAL A C 1
ATOM 779 O O . VAL A 1 104 ? 3.147 -3.698 9.709 1.00 98.56 104 VAL A O 1
ATOM 782 N N . VAL A 1 105 ? 1.045 -3.190 10.279 1.00 98.50 105 VAL A N 1
ATOM 783 C CA . VAL A 1 105 ? 0.494 -3.520 8.959 1.00 98.50 105 VAL A CA 1
ATOM 784 C C . VAL A 1 105 ? 0.787 -2.421 7.939 1.00 98.50 105 VAL A C 1
ATOM 786 O O . VAL A 1 105 ? 1.331 -2.692 6.869 1.00 98.50 105 VAL A O 1
ATOM 789 N N . GLY A 1 106 ? 0.439 -1.183 8.276 1.00 97.38 106 GLY A N 1
ATOM 790 C CA . GLY A 1 106 ? 0.481 -0.037 7.377 1.00 97.38 106 GLY A CA 1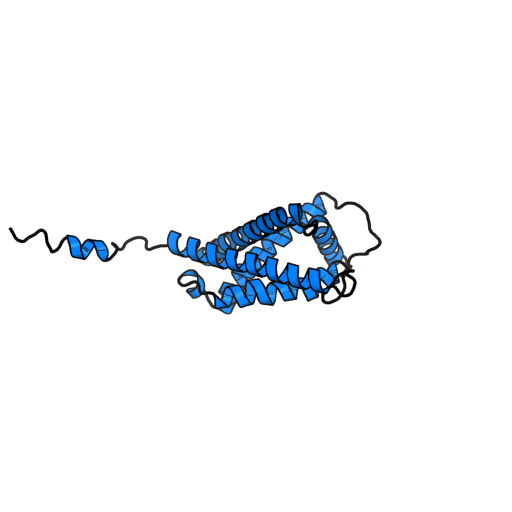
ATOM 791 C C . GLY A 1 106 ? 1.873 0.528 7.131 1.00 97.38 106 GLY A C 1
ATOM 792 O O . GLY A 1 106 ? 2.056 1.135 6.080 1.00 97.38 106 GLY A O 1
ATOM 793 N N . VAL A 1 107 ? 2.851 0.294 8.020 1.00 98.31 107 VAL A N 1
ATOM 794 C CA . VAL A 1 107 ? 4.259 0.679 7.801 1.00 98.31 107 VAL A CA 1
ATOM 795 C C . VAL A 1 107 ? 5.141 -0.532 7.536 1.00 98.31 107 VAL A C 1
ATOM 797 O O . VAL A 1 107 ? 5.766 -0.594 6.481 1.00 98.31 107 VAL A O 1
ATOM 800 N N . LEU A 1 108 ? 5.232 -1.489 8.465 1.00 98.44 108 LEU A N 1
ATOM 801 C CA . LEU A 1 108 ? 6.227 -2.564 8.352 1.00 98.44 108 LEU A CA 1
ATOM 802 C C . LEU A 1 108 ? 5.875 -3.557 7.239 1.00 98.44 108 LEU A C 1
ATOM 804 O O . LEU A 1 108 ? 6.663 -3.744 6.313 1.00 98.44 108 LEU A O 1
ATOM 808 N N . ILE A 1 109 ? 4.699 -4.186 7.313 1.00 98.44 109 ILE A N 1
ATOM 809 C CA . ILE A 1 109 ? 4.287 -5.230 6.363 1.00 98.44 109 ILE A CA 1
ATOM 810 C C . ILE A 1 109 ? 4.142 -4.650 4.956 1.00 98.44 109 ILE A C 1
ATOM 812 O O . ILE A 1 109 ? 4.657 -5.232 4.003 1.00 98.44 109 ILE A O 1
ATOM 816 N N . SER A 1 110 ? 3.495 -3.495 4.821 1.00 98.12 110 SER A N 1
ATOM 817 C CA . SER A 1 110 ? 3.303 -2.825 3.534 1.00 98.12 110 SER A CA 1
ATOM 818 C C . SER A 1 110 ? 4.623 -2.407 2.869 1.00 98.12 110 SER A C 1
ATOM 820 O O . SER A 1 110 ? 4.831 -2.689 1.686 1.00 98.12 110 SER A O 1
ATOM 822 N N . THR A 1 111 ? 5.566 -1.838 3.631 1.00 98.19 111 THR A N 1
ATOM 823 C CA . THR A 1 111 ? 6.900 -1.485 3.118 1.00 98.19 111 THR A CA 1
ATOM 824 C C . THR A 1 111 ? 7.661 -2.736 2.697 1.00 98.19 111 THR A C 1
ATOM 826 O O . THR A 1 111 ? 8.252 -2.756 1.617 1.00 98.19 111 THR A O 1
ATOM 829 N N . LEU A 1 112 ? 7.625 -3.805 3.499 1.00 98.25 112 LEU A N 1
ATOM 830 C CA . LEU A 1 112 ? 8.263 -5.073 3.141 1.00 98.25 112 LEU A CA 1
ATOM 831 C C . LEU A 1 112 ? 7.640 -5.681 1.882 1.00 98.25 112 LEU A C 1
ATOM 833 O O . LEU A 1 112 ? 8.383 -6.121 1.005 1.00 98.25 112 LEU A O 1
ATOM 837 N N . ALA A 1 113 ? 6.315 -5.659 1.738 1.00 97.81 113 ALA A N 1
ATOM 838 C CA . ALA A 1 113 ? 5.643 -6.127 0.529 1.00 97.81 113 ALA A CA 1
ATOM 839 C C . ALA A 1 113 ? 6.088 -5.315 -0.701 1.00 97.81 113 ALA A C 1
ATOM 841 O O . ALA A 1 113 ? 6.434 -5.888 -1.736 1.00 97.81 113 ALA A O 1
ATOM 842 N N . GLY A 1 114 ? 6.185 -3.990 -0.570 1.00 96.25 114 GLY A N 1
ATOM 843 C CA . GLY A 1 114 ? 6.726 -3.122 -1.615 1.00 96.25 114 GLY A CA 1
ATOM 844 C C . GLY A 1 114 ? 8.166 -3.482 -1.998 1.00 96.25 114 GLY A C 1
ATOM 845 O O . GLY A 1 114 ? 8.466 -3.694 -3.170 1.00 96.25 114 GLY A O 1
ATOM 846 N N . LEU A 1 115 ? 9.055 -3.602 -1.011 1.00 97.00 115 LEU A N 1
ATOM 847 C CA . LEU A 1 115 ? 10.490 -3.815 -1.227 1.00 97.00 115 LEU A CA 1
ATOM 848 C C . LEU A 1 115 ? 10.854 -5.229 -1.698 1.00 97.00 115 LEU A C 1
ATOM 850 O O . LEU A 1 115 ? 11.859 -5.400 -2.390 1.00 97.00 115 LEU A O 1
ATOM 854 N N . THR A 1 116 ? 10.081 -6.238 -1.298 1.00 97.44 116 THR A N 1
ATOM 855 C CA . THR A 1 116 ? 10.438 -7.655 -1.490 1.00 97.44 116 THR A CA 1
ATOM 856 C C . THR A 1 116 ? 9.556 -8.391 -2.491 1.00 97.44 116 THR A C 1
ATOM 858 O O . THR A 1 116 ? 9.964 -9.443 -2.976 1.00 97.44 116 THR A O 1
ATOM 861 N N . ILE A 1 117 ? 8.390 -7.839 -2.844 1.00 96.94 117 ILE A N 1
ATOM 862 C CA . ILE A 1 117 ? 7.471 -8.435 -3.823 1.00 96.94 117 ILE A CA 1
ATOM 863 C C . ILE A 1 117 ? 7.305 -7.496 -5.012 1.00 96.94 117 ILE A C 1
ATOM 865 O O . ILE A 1 117 ? 7.656 -7.864 -6.133 1.00 96.94 117 ILE A O 1
ATOM 869 N N . LEU A 1 118 ? 6.822 -6.272 -4.771 1.00 95.94 118 LEU A N 1
ATOM 870 C CA . LEU A 1 118 ? 6.474 -5.356 -5.856 1.00 95.94 118 LEU A CA 1
ATOM 871 C C . LEU A 1 118 ? 7.716 -4.887 -6.623 1.00 95.94 118 LEU A C 1
ATOM 873 O O . LEU A 1 118 ? 7.781 -5.078 -7.830 1.00 95.94 118 LEU A O 1
ATOM 877 N N . LEU A 1 119 ? 8.731 -4.334 -5.949 1.00 95.25 119 LEU A N 1
ATOM 878 C CA . LEU A 1 119 ? 9.952 -3.870 -6.621 1.00 95.25 119 LEU A CA 1
ATOM 879 C C . LEU A 1 119 ? 10.663 -4.993 -7.405 1.00 95.25 119 LEU A C 1
ATOM 881 O O . LEU A 1 119 ? 10.997 -4.767 -8.570 1.00 95.25 119 LEU A O 1
ATOM 885 N N . PRO A 1 120 ? 10.857 -6.210 -6.858 1.00 95.62 120 PRO A N 1
ATOM 886 C CA . PRO A 1 120 ? 11.374 -7.332 -7.640 1.00 95.62 120 PRO A CA 1
ATOM 887 C C . PRO A 1 120 ? 10.501 -7.692 -8.838 1.00 95.62 120 PRO A C 1
ATOM 889 O O . PRO A 1 120 ? 11.038 -7.893 -9.927 1.00 95.62 120 PRO A O 1
ATOM 892 N N . GLY A 1 121 ? 9.179 -7.735 -8.653 1.00 95.94 121 GLY A N 1
ATOM 893 C CA . GLY A 1 121 ? 8.218 -8.025 -9.713 1.00 95.94 121 GLY A CA 1
ATOM 894 C C . GLY A 1 121 ? 8.260 -7.007 -10.852 1.00 95.94 121 GLY A C 1
ATOM 895 O O . GLY A 1 121 ? 8.192 -7.380 -12.017 1.00 95.94 121 GLY A O 1
ATOM 896 N N . LEU A 1 122 ? 8.495 -5.734 -10.533 1.00 94.69 122 LEU A N 1
ATOM 897 C CA . LEU A 1 122 ? 8.686 -4.656 -11.508 1.00 94.69 122 LEU A CA 1
ATOM 898 C C . LEU A 1 122 ? 10.104 -4.612 -12.109 1.00 94.69 122 LEU A C 1
ATOM 900 O O . LEU A 1 122 ? 10.450 -3.661 -12.803 1.00 94.69 122 LEU A O 1
ATOM 904 N N . GLY A 1 123 ? 10.955 -5.601 -11.823 1.00 94.19 123 GLY A N 1
ATOM 905 C CA . GLY A 1 123 ? 12.316 -5.670 -12.358 1.00 94.19 123 GLY A CA 1
ATOM 906 C C . GLY A 1 123 ? 13.335 -4.776 -11.641 1.00 94.19 123 GLY A C 1
ATOM 907 O O . GLY A 1 123 ? 14.511 -4.800 -12.004 1.00 94.19 123 GLY A O 1
ATOM 908 N N . ALA A 1 124 ? 12.944 -4.064 -10.578 1.00 93.31 124 ALA A N 1
ATOM 909 C CA . ALA A 1 124 ? 13.813 -3.174 -9.797 1.00 93.31 124 ALA A CA 1
ATOM 910 C C . ALA A 1 124 ? 14.747 -3.913 -8.812 1.00 93.31 124 ALA A C 1
ATOM 912 O O . ALA A 1 124 ? 15.594 -3.295 -8.166 1.00 93.31 124 ALA A O 1
ATOM 913 N N . GLY A 1 125 ? 14.630 -5.242 -8.718 1.00 94.56 125 GLY A N 1
ATOM 914 C CA . GLY A 1 125 ? 15.459 -6.089 -7.859 1.00 94.56 125 GLY A CA 1
ATOM 915 C C . GLY A 1 125 ? 15.022 -6.103 -6.391 1.00 94.56 125 GLY A C 1
ATOM 916 O O . GLY A 1 125 ? 14.188 -5.310 -5.953 1.00 94.56 125 GLY A O 1
ATOM 917 N N . PHE A 1 126 ? 15.585 -7.040 -5.620 1.00 96.12 126 PHE A N 1
ATOM 918 C CA . PHE A 1 126 ? 15.309 -7.172 -4.186 1.00 96.12 126 PHE A CA 1
ATOM 919 C C . PHE A 1 126 ? 15.701 -5.895 -3.443 1.00 96.12 126 PHE A C 1
ATOM 921 O O . PHE A 1 126 ? 16.826 -5.418 -3.585 1.00 96.12 126 PHE A O 1
ATOM 928 N N . MET A 1 127 ? 14.757 -5.325 -2.687 1.00 94.75 127 MET A N 1
ATOM 929 C CA . MET A 1 127 ? 14.912 -4.036 -2.003 1.00 94.75 127 MET A CA 1
ATOM 930 C C . MET A 1 127 ? 15.280 -2.874 -2.941 1.00 94.75 127 MET A C 1
ATOM 932 O O . MET A 1 127 ? 15.894 -1.906 -2.497 1.00 94.75 127 MET A O 1
ATOM 936 N N . GLY A 1 128 ? 14.931 -2.959 -4.229 1.00 93.25 128 GLY A N 1
ATOM 937 C CA . GLY A 1 128 ? 15.263 -1.929 -5.215 1.00 93.25 128 GLY A CA 1
ATOM 938 C C . GLY A 1 128 ? 16.741 -1.900 -5.618 1.00 93.25 128 GLY A C 1
ATOM 939 O O . GLY A 1 128 ? 17.234 -0.846 -6.008 1.00 93.25 128 GLY A O 1
ATOM 940 N N . SER A 1 129 ? 17.464 -3.019 -5.509 1.00 95.56 129 SER A N 1
ATOM 941 C CA . SER A 1 129 ? 18.912 -3.105 -5.768 1.00 95.56 129 SER A CA 1
ATOM 942 C C . SER A 1 129 ? 19.366 -2.708 -7.179 1.00 95.56 129 SER A C 1
ATOM 944 O O . SER A 1 129 ? 20.557 -2.490 -7.389 1.00 95.56 129 SER A O 1
ATOM 946 N N . LYS A 1 130 ? 18.449 -2.612 -8.150 1.00 93.69 130 LYS A N 1
ATOM 947 C CA . LYS A 1 130 ? 18.735 -2.154 -9.521 1.00 93.69 130 LYS A CA 1
ATOM 948 C C . LYS A 1 130 ? 18.361 -0.686 -9.762 1.00 93.69 130 LYS A C 1
ATOM 950 O O . LYS A 1 130 ? 18.523 -0.198 -10.877 1.00 93.69 130 LYS A O 1
ATOM 955 N N . LEU A 1 131 ? 17.845 0.019 -8.752 1.00 90.69 131 LEU A N 1
ATOM 956 C CA . LEU A 1 131 ? 17.493 1.435 -8.864 1.00 90.69 131 LEU A CA 1
ATOM 957 C C . LEU A 1 131 ? 18.734 2.321 -8.681 1.00 90.69 131 LEU A C 1
ATOM 959 O O . LEU A 1 131 ? 19.562 2.039 -7.815 1.00 90.69 131 LEU A O 1
ATOM 963 N N . PRO A 1 132 ? 18.843 3.439 -9.424 1.00 88.88 132 PRO A N 1
ATOM 964 C CA . PRO A 1 132 ? 20.017 4.313 -9.377 1.00 88.88 132 PRO A CA 1
ATOM 965 C C . PRO A 1 132 ? 20.241 4.960 -8.002 1.00 88.88 132 PRO A C 1
ATOM 967 O O . PRO A 1 132 ? 21.373 5.277 -7.651 1.00 88.88 132 PRO A O 1
ATOM 970 N N . ASN A 1 133 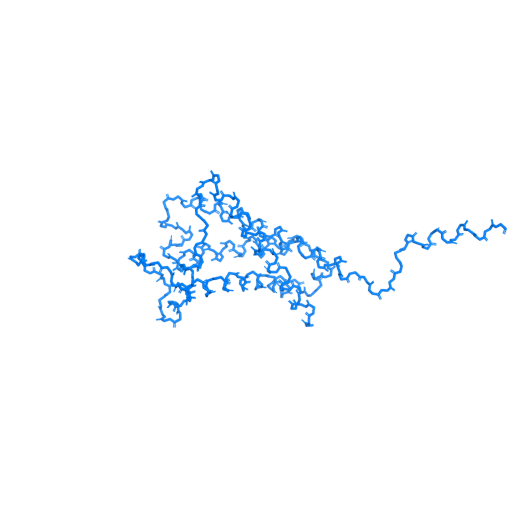? 19.181 5.148 -7.208 1.00 90.31 133 ASN A N 1
ATOM 971 C CA . ASN A 1 133 ? 19.274 5.652 -5.838 1.00 90.31 133 ASN A CA 1
ATOM 972 C C . ASN A 1 133 ? 18.382 4.837 -4.890 1.00 90.31 133 ASN A C 1
ATOM 974 O O . ASN A 1 133 ? 17.300 5.266 -4.483 1.00 90.31 133 ASN A O 1
ATOM 978 N N . GLN A 1 134 ? 18.845 3.632 -4.558 1.00 93.38 134 GLN A N 1
ATOM 979 C CA . GLN A 1 134 ? 18.124 2.671 -3.723 1.00 93.38 134 GLN A CA 1
ATOM 980 C C . GLN A 1 134 ? 17.703 3.252 -2.361 1.00 93.38 134 GLN A C 1
ATOM 982 O O . GLN A 1 134 ? 16.547 3.115 -1.962 1.00 93.38 134 GLN A O 1
ATOM 987 N N . PHE A 1 135 ? 18.612 3.933 -1.654 1.00 93.56 135 PHE A N 1
ATOM 988 C CA . PHE A 1 135 ? 18.328 4.472 -0.320 1.00 93.56 135 PHE A CA 1
ATOM 989 C C . PHE A 1 135 ? 17.239 5.545 -0.338 1.00 93.56 135 PHE A C 1
ATOM 991 O O . PHE A 1 135 ? 16.367 5.532 0.531 1.00 93.56 135 PHE A O 1
ATOM 998 N N . ALA A 1 136 ? 17.249 6.438 -1.333 1.00 91.25 136 ALA A N 1
ATOM 999 C CA . ALA A 1 136 ? 16.209 7.455 -1.464 1.00 91.25 136 ALA A CA 1
ATOM 1000 C C . ALA A 1 136 ? 14.828 6.826 -1.700 1.00 91.25 136 ALA A C 1
ATOM 1002 O O . ALA A 1 136 ? 13.849 7.265 -1.102 1.00 91.25 136 ALA A O 1
ATOM 1003 N N . ILE A 1 137 ? 14.752 5.767 -2.513 1.00 90.19 137 ILE A N 1
ATOM 1004 C CA . ILE A 1 137 ? 13.492 5.060 -2.779 1.00 90.19 137 ILE A CA 1
ATOM 1005 C C . ILE A 1 137 ? 12.995 4.314 -1.542 1.00 90.19 137 ILE A C 1
ATOM 1007 O O . ILE A 1 137 ? 11.807 4.381 -1.234 1.00 90.19 137 ILE A O 1
ATOM 1011 N N . ILE A 1 138 ? 13.884 3.653 -0.795 1.00 94.62 138 ILE A N 1
ATOM 1012 C CA . ILE A 1 138 ? 13.514 3.003 0.470 1.00 94.62 138 ILE A CA 1
ATOM 1013 C C . ILE A 1 138 ? 12.982 4.043 1.465 1.00 94.62 138 ILE A C 1
ATOM 1015 O O . ILE A 1 138 ? 11.913 3.845 2.040 1.00 94.62 138 ILE A O 1
ATOM 1019 N N . ALA A 1 139 ? 13.686 5.164 1.643 1.00 94.81 139 ALA A N 1
ATOM 1020 C CA . ALA A 1 139 ? 13.253 6.232 2.540 1.00 94.81 139 ALA A CA 1
ATOM 1021 C C . ALA A 1 139 ? 11.894 6.811 2.115 1.00 94.81 139 ALA A C 1
ATOM 1023 O O . ALA A 1 139 ? 11.002 6.971 2.948 1.00 94.81 139 ALA A O 1
ATOM 1024 N N . TYR A 1 140 ? 11.709 7.063 0.818 1.00 93.19 140 TYR A N 1
ATOM 1025 C CA . TYR A 1 140 ? 10.445 7.541 0.267 1.00 93.19 140 TYR A CA 1
ATOM 1026 C C . TYR A 1 140 ? 9.298 6.549 0.498 1.00 93.19 140 TYR A C 1
ATOM 1028 O O . TYR A 1 140 ? 8.233 6.957 0.961 1.00 93.19 140 TYR A O 1
ATOM 1036 N N . LEU A 1 141 ? 9.518 5.253 0.248 1.00 94.31 141 LEU A N 1
ATOM 1037 C CA . LEU A 1 141 ? 8.520 4.212 0.507 1.00 94.31 141 LEU A CA 1
ATOM 1038 C C . LEU A 1 141 ? 8.134 4.156 1.985 1.00 94.31 141 LEU A C 1
ATOM 1040 O O . LEU A 1 141 ? 6.950 4.036 2.282 1.00 94.31 141 LEU A O 1
ATOM 1044 N N . ILE A 1 142 ? 9.090 4.280 2.908 1.00 97.31 142 ILE A N 1
ATOM 1045 C CA . ILE A 1 142 ? 8.791 4.315 4.346 1.00 97.31 142 ILE A CA 1
ATOM 1046 C C . ILE A 1 142 ? 7.911 5.526 4.677 1.00 97.31 142 ILE A C 1
ATOM 1048 O O . ILE A 1 142 ? 6.888 5.367 5.337 1.00 97.31 142 ILE A O 1
ATOM 1052 N N . VAL A 1 143 ? 8.260 6.724 4.196 1.00 97.38 143 VAL A N 1
ATOM 1053 C CA . VAL A 1 143 ? 7.466 7.943 4.441 1.00 97.38 143 VAL A CA 1
ATOM 1054 C C . VAL A 1 143 ? 6.053 7.805 3.872 1.00 97.38 143 VAL A C 1
ATOM 1056 O O . VAL A 1 143 ? 5.080 8.101 4.564 1.00 97.38 143 VAL A O 1
ATOM 1059 N N . ALA A 1 144 ? 5.927 7.312 2.640 1.00 96.94 144 ALA A N 1
ATOM 1060 C CA . ALA A 1 144 ? 4.640 7.067 2.003 1.00 96.94 144 ALA A CA 1
ATOM 1061 C C . ALA A 1 144 ? 3.776 6.094 2.830 1.00 96.94 144 ALA A C 1
ATOM 1063 O O . ALA A 1 144 ? 2.602 6.364 3.085 1.00 96.94 144 ALA A O 1
ATOM 1064 N N . HIS A 1 145 ? 4.363 5.009 3.335 1.00 98.06 145 HIS A N 1
ATOM 1065 C CA . HIS A 1 145 ? 3.648 4.042 4.166 1.00 98.06 145 HIS A CA 1
ATOM 1066 C C . HIS A 1 145 ? 3.328 4.559 5.576 1.00 98.06 145 HIS A C 1
ATOM 1068 O O . HIS A 1 145 ? 2.292 4.206 6.132 1.00 98.06 145 HIS A O 1
ATOM 1074 N N . VAL A 1 146 ? 4.134 5.464 6.138 1.00 98.69 146 VAL A N 1
ATOM 1075 C CA . VAL A 1 146 ? 3.765 6.200 7.361 1.00 98.69 146 VAL A CA 1
ATOM 1076 C C . VAL A 1 146 ? 2.519 7.056 7.124 1.00 98.69 146 VAL A C 1
ATOM 1078 O O . VAL A 1 146 ? 1.611 7.052 7.956 1.00 98.69 146 VAL A O 1
ATOM 1081 N N . VAL A 1 147 ? 2.427 7.743 5.982 1.00 98.56 147 VAL A N 1
ATOM 1082 C CA . VAL A 1 147 ? 1.235 8.525 5.613 1.00 98.56 147 VAL A CA 1
ATOM 1083 C C . VAL A 1 147 ? 0.019 7.621 5.401 1.00 98.56 147 VAL A C 1
ATOM 1085 O O . VAL A 1 147 ? -1.063 7.919 5.908 1.00 98.56 147 VAL A O 1
ATOM 1088 N N . PHE A 1 148 ? 0.197 6.487 4.724 1.00 98.62 148 PHE A N 1
ATOM 1089 C CA . PHE A 1 148 ? -0.846 5.472 4.579 1.00 98.62 148 PHE A CA 1
ATOM 1090 C C . PHE A 1 148 ? -1.337 4.957 5.943 1.00 98.62 148 PHE A C 1
ATOM 1092 O O . PHE A 1 148 ? -2.541 4.956 6.192 1.00 98.62 148 PHE A O 1
ATOM 1099 N N . ALA A 1 149 ? -0.430 4.597 6.856 1.00 98.62 149 ALA A N 1
ATOM 1100 C CA . ALA A 1 149 ? -0.766 4.134 8.204 1.00 98.62 149 ALA A CA 1
ATOM 1101 C C . ALA A 1 149 ? -1.481 5.211 9.038 1.00 98.62 149 ALA A C 1
ATOM 1103 O O . ALA A 1 149 ? -2.429 4.908 9.766 1.00 98.62 149 ALA A O 1
ATOM 1104 N N . ALA A 1 150 ? -1.077 6.479 8.904 1.00 98.69 150 ALA A N 1
ATOM 1105 C CA . ALA A 1 150 ? -1.783 7.603 9.515 1.00 98.69 150 ALA A CA 1
ATOM 1106 C C . ALA A 1 150 ? -3.211 7.737 8.959 1.00 98.69 150 ALA A C 1
ATOM 1108 O O . ALA A 1 150 ? -4.153 7.938 9.726 1.00 98.69 150 ALA A O 1
ATOM 1109 N N . GLY A 1 151 ? -3.384 7.550 7.646 1.00 98.56 151 GLY A N 1
ATOM 1110 C CA . GLY A 1 151 ? -4.694 7.452 7.005 1.00 98.56 151 GLY A CA 1
ATOM 1111 C C . GLY A 1 151 ? -5.527 6.297 7.563 1.00 98.56 151 GLY A C 1
ATOM 1112 O O . GLY A 1 151 ? -6.676 6.510 7.946 1.00 98.56 151 GLY A O 1
ATOM 1113 N N . GLN A 1 152 ? -4.946 5.098 7.691 1.00 98.56 152 GLN A N 1
ATOM 1114 C CA . GLN A 1 152 ? -5.641 3.940 8.263 1.00 98.56 152 GLN A CA 1
ATOM 1115 C C . GLN A 1 152 ? -6.136 4.232 9.681 1.00 98.56 152 GLN A C 1
ATOM 1117 O O . GLN A 1 152 ? -7.295 3.970 9.999 1.00 98.56 152 GLN A O 1
ATOM 1122 N N . TYR A 1 153 ? -5.285 4.826 10.519 1.00 98.50 153 TYR A N 1
ATOM 1123 C CA . TYR A 1 153 ? -5.665 5.197 11.878 1.00 98.50 153 TYR A CA 1
ATOM 1124 C C . TYR A 1 153 ? -6.766 6.259 11.904 1.00 98.50 153 TYR A C 1
ATOM 1126 O O . TYR A 1 153 ? -7.754 6.107 12.620 1.00 98.50 153 TYR A O 1
ATOM 1134 N N . GLY A 1 154 ? -6.629 7.312 11.093 1.00 98.25 154 GLY A N 1
ATOM 1135 C CA . GLY A 1 154 ? -7.609 8.393 11.007 1.00 98.25 154 GLY A CA 1
ATOM 1136 C C . GLY A 1 154 ? -8.991 7.897 10.582 1.00 98.25 154 GLY A C 1
ATOM 1137 O O . GLY A 1 154 ? -9.987 8.236 11.220 1.00 98.25 154 GLY A O 1
ATOM 1138 N N . PHE A 1 155 ? -9.060 7.038 9.561 1.00 98.19 155 PHE A N 1
ATOM 1139 C CA . PHE A 1 155 ? -10.325 6.446 9.124 1.00 98.19 155 PHE A CA 1
ATOM 1140 C C . PHE A 1 155 ? -10.872 5.408 10.108 1.00 98.19 155 PHE A C 1
ATOM 1142 O O . PHE A 1 155 ? -12.090 5.309 10.246 1.00 98.19 155 PHE A O 1
ATOM 1149 N N . ALA A 1 156 ? -10.019 4.679 10.834 1.00 97.38 156 ALA A N 1
ATOM 1150 C CA . ALA A 1 156 ? -10.476 3.781 11.894 1.00 97.38 156 ALA A CA 1
ATOM 1151 C C . ALA A 1 156 ? -11.142 4.564 13.040 1.00 97.38 156 ALA A C 1
ATOM 1153 O O . ALA A 1 156 ? -12.218 4.187 13.502 1.00 97.38 156 ALA A O 1
ATOM 1154 N N . LEU A 1 157 ? -10.555 5.695 13.451 1.00 97.00 157 LEU A N 1
ATOM 1155 C CA . LEU A 1 157 ? -11.162 6.596 14.436 1.00 97.00 157 LEU A CA 1
ATOM 1156 C C . LEU A 1 157 ? -12.468 7.214 13.925 1.00 97.00 157 LEU A C 1
ATOM 1158 O O . LEU A 1 157 ? -13.447 7.258 14.665 1.00 97.00 157 LEU A O 1
ATOM 1162 N N . LEU A 1 158 ? -12.501 7.658 12.665 1.00 95.44 158 LEU A N 1
ATOM 1163 C CA . LEU A 1 158 ? -13.696 8.242 12.051 1.00 95.44 158 LEU A CA 1
ATOM 1164 C C . LEU A 1 158 ? -14.842 7.227 11.932 1.00 95.44 158 LEU A C 1
ATOM 1166 O O . LEU A 1 158 ? -15.994 7.561 12.199 1.00 95.44 158 LEU A O 1
ATOM 1170 N N . HIS A 1 159 ? -14.537 5.980 11.574 1.00 94.00 159 HIS A N 1
ATOM 1171 C CA . HIS A 1 159 ? -15.518 4.899 11.587 1.00 94.00 159 HIS A CA 1
ATOM 1172 C C . HIS A 1 159 ? -16.067 4.670 12.999 1.00 94.00 159 HIS A C 1
ATOM 1174 O O . HIS A 1 159 ? -17.279 4.557 13.175 1.00 94.00 159 HIS A O 1
ATOM 1180 N N . ASN A 1 160 ? -15.190 4.629 14.007 1.00 89.81 160 ASN A N 1
ATOM 1181 C CA . ASN A 1 160 ? -15.587 4.414 15.396 1.00 89.81 160 ASN A CA 1
ATOM 1182 C C . ASN A 1 160 ? -16.524 5.524 15.906 1.00 89.81 160 ASN A C 1
ATOM 1184 O O . ASN A 1 160 ? -17.571 5.235 16.480 1.00 89.81 160 ASN A O 1
ATOM 1188 N N . THR A 1 161 ? -16.210 6.796 15.637 1.00 83.44 161 THR A N 1
ATOM 1189 C CA . THR A 1 161 ? -17.064 7.919 16.063 1.00 83.44 161 THR A CA 1
ATOM 1190 C C . THR A 1 161 ? -18.405 7.951 15.332 1.00 83.44 161 THR A C 1
ATOM 1192 O O . THR A 1 161 ? -19.425 8.243 15.954 1.00 83.44 161 THR A O 1
ATOM 1195 N N . ALA A 1 162 ? -18.431 7.607 14.041 1.00 76.38 162 ALA A N 1
ATOM 1196 C CA . ALA A 1 162 ? -19.666 7.491 13.263 1.00 76.38 162 ALA A CA 1
ATOM 1197 C C . ALA A 1 162 ? -20.541 6.296 13.688 1.00 76.38 162 ALA A C 1
ATOM 1199 O O . ALA A 1 162 ? -21.750 6.315 13.469 1.00 76.38 162 ALA A O 1
ATOM 1200 N N . SER A 1 163 ? -19.938 5.284 14.315 1.00 68.88 163 SER A N 1
ATOM 1201 C CA . SER A 1 163 ? -20.615 4.085 14.830 1.00 68.88 163 SER A CA 1
ATOM 1202 C C . SER A 1 163 ? -21.043 4.221 16.302 1.00 68.88 163 SER A C 1
ATOM 1204 O O . SER A 1 163 ? -21.486 3.241 16.900 1.00 68.88 163 SER A O 1
ATOM 1206 N N . GLY A 1 164 ? -20.908 5.420 16.891 1.00 54.25 164 GLY A N 1
ATOM 1207 C CA . GLY A 1 164 ? -21.285 5.725 18.276 1.00 54.25 164 GLY A CA 1
ATOM 1208 C C . GLY A 1 164 ? -22.752 5.391 18.600 1.00 54.25 164 GLY A C 1
ATOM 1209 O O . GLY A 1 164 ? -23.593 5.323 17.702 1.00 54.25 164 GLY A O 1
ATOM 1210 N N . PRO A 1 165 ? -23.070 5.146 19.885 1.00 48.66 165 PRO A N 1
ATOM 1211 C CA . PRO A 1 165 ? -24.139 4.245 20.294 1.00 48.66 165 PRO A CA 1
ATOM 1212 C C . PRO A 1 165 ? -25.510 4.728 19.828 1.00 48.66 165 PRO A C 1
ATOM 1214 O O . PRO A 1 165 ? -25.924 5.853 20.104 1.00 48.66 165 PRO A O 1
ATOM 1217 N N . SER A 1 166 ? -26.261 3.825 19.206 1.00 49.09 166 SER A N 1
ATOM 1218 C CA . SER A 1 166 ? -27.682 3.966 18.891 1.00 49.09 166 SER A CA 1
ATOM 1219 C C . SER A 1 166 ? -28.593 3.985 20.136 1.00 49.09 166 SER A C 1
ATOM 1221 O O . SER A 1 166 ? -29.668 3.390 20.113 1.00 49.09 166 SER A O 1
ATOM 1223 N N . GLY A 1 167 ? -28.224 4.707 21.205 1.00 43.72 167 GLY A N 1
ATOM 1224 C CA . GLY A 1 167 ? -29.183 5.062 22.256 1.00 43.72 167 GLY A CA 1
ATOM 1225 C C . GLY A 1 167 ? -28.702 5.137 23.703 1.00 43.72 167 GLY A C 1
ATOM 1226 O O . GLY A 1 167 ? -29.400 4.604 24.556 1.00 43.72 167 GLY A O 1
ATOM 1227 N N . GLU A 1 168 ? -27.629 5.861 24.033 1.00 37.81 168 GLU A N 1
ATOM 1228 C CA . GLU A 1 168 ? -27.486 6.351 25.416 1.00 37.81 168 GLU A CA 1
ATOM 1229 C C . GLU A 1 168 ? -27.148 7.845 25.469 1.00 37.81 168 GLU A C 1
ATOM 1231 O O . GLU A 1 168 ? -26.257 8.298 24.744 1.00 37.81 168 GLU A O 1
ATOM 1236 N N . PRO A 1 169 ? -27.846 8.636 26.312 1.00 38.59 169 PRO A N 1
ATOM 1237 C CA . PRO A 1 169 ? -27.485 10.024 26.538 1.00 38.59 169 PRO A CA 1
ATOM 1238 C C . PRO A 1 169 ? -26.097 10.057 27.169 1.00 38.59 169 PRO A C 1
ATOM 1240 O O . PRO A 1 169 ? -25.855 9.437 28.205 1.00 38.59 169 PRO A O 1
ATOM 1243 N N . THR A 1 170 ? -25.195 10.820 26.563 1.00 42.97 170 THR A N 1
ATOM 1244 C CA . THR A 1 170 ? -23.920 11.195 27.165 1.00 42.97 170 THR A CA 1
ATOM 1245 C C . THR A 1 170 ? -24.150 11.649 28.609 1.00 42.97 170 THR A C 1
ATOM 1247 O O . THR A 1 170 ? -24.989 12.511 28.880 1.00 42.97 170 THR A O 1
ATOM 1250 N N . ALA A 1 171 ? -23.390 11.067 29.544 1.00 45.22 171 ALA A N 1
ATOM 1251 C CA . ALA A 1 171 ? -23.463 11.302 30.993 1.00 45.22 171 ALA A CA 1
ATOM 1252 C C . ALA A 1 171 ? -23.314 12.782 31.415 1.00 45.22 171 ALA A C 1
ATOM 1254 O O . ALA A 1 171 ? -23.509 13.137 32.574 1.00 45.22 171 ALA A O 1
ATOM 1255 N N . THR A 1 172 ? -23.018 13.676 30.475 1.00 46.50 172 THR A N 1
ATOM 1256 C CA . THR A 1 172 ? -23.043 15.127 30.649 1.00 46.50 172 THR A CA 1
ATOM 1257 C C . THR A 1 172 ? -24.464 15.703 30.764 1.00 46.50 172 THR A C 1
ATOM 1259 O O . THR A 1 172 ? -24.631 16.768 31.354 1.00 46.50 172 THR A O 1
ATOM 1262 N N . SER A 1 173 ? -25.503 15.016 30.267 1.00 41.16 173 SER A N 1
ATOM 1263 C CA . SER A 1 173 ? -26.898 15.485 30.365 1.00 41.16 173 SER A CA 1
ATOM 1264 C C . SER A 1 173 ? -27.592 15.127 31.683 1.00 41.16 173 SER A C 1
ATOM 1266 O O . SER A 1 173 ? -28.478 15.864 32.113 1.00 41.16 173 SER A O 1
ATOM 1268 N N . SER A 1 174 ? -27.192 14.052 32.371 1.00 41.31 174 SER A N 1
ATOM 1269 C CA . SER A 1 174 ? -27.814 13.641 33.643 1.00 41.31 174 SER A CA 1
ATOM 1270 C C . SER A 1 174 ? -27.404 14.524 34.829 1.00 41.31 174 SER A C 1
ATOM 1272 O O . SER A 1 174 ? -28.162 14.650 35.789 1.00 41.31 174 SER A O 1
ATOM 1274 N N . MET A 1 175 ? -26.262 15.213 34.742 1.00 42.28 175 MET A N 1
ATOM 1275 C CA . MET A 1 175 ? -25.797 16.121 35.798 1.00 42.28 175 MET A CA 1
ATOM 1276 C C . MET A 1 175 ? -26.480 17.503 35.768 1.00 42.28 175 MET A C 1
ATOM 1278 O O . MET A 1 175 ? -26.542 18.174 36.795 1.00 42.28 175 MET A O 1
ATOM 1282 N N . LEU A 1 176 ? -27.041 17.919 34.623 1.00 46.75 176 LEU A N 1
ATOM 1283 C CA . LEU A 1 176 ? -27.758 19.199 34.475 1.00 46.75 176 LEU A CA 1
ATOM 1284 C C . LEU A 1 176 ? -29.259 19.122 34.797 1.00 46.75 176 LEU A C 1
ATOM 1286 O O . LEU A 1 176 ? -29.891 20.157 35.000 1.00 46.75 176 LEU A O 1
ATOM 1290 N N . LEU A 1 177 ? -29.839 17.920 34.847 1.00 46.59 177 LEU A N 1
ATOM 1291 C CA . LEU A 1 177 ? -31.259 17.725 35.169 1.00 46.59 177 LEU A CA 1
ATOM 1292 C C . LEU A 1 177 ? -31.522 17.583 36.675 1.00 46.59 177 LEU A C 1
ATOM 1294 O O . LEU A 1 177 ? -32.629 17.873 37.115 1.00 46.59 177 LEU A O 1
ATOM 1298 N N . SER A 1 178 ? -30.516 17.220 37.479 1.00 45.09 178 SER A N 1
ATOM 1299 C CA . SER A 1 178 ? -30.679 17.077 38.935 1.00 45.09 178 SER A CA 1
ATOM 1300 C C . SER A 1 178 ? -30.595 18.399 39.713 1.00 45.09 178 SER A C 1
ATOM 1302 O O . SER A 1 178 ? -30.921 18.420 40.897 1.00 45.09 178 SER A O 1
ATOM 1304 N N . THR A 1 179 ? -30.166 19.500 39.089 1.00 50.19 179 THR A N 1
ATOM 1305 C CA . THR A 1 179 ? -30.018 20.816 39.745 1.00 50.19 179 THR A CA 1
ATOM 1306 C C . THR A 1 179 ? -31.178 21.778 39.483 1.00 50.19 179 THR A C 1
ATOM 1308 O O . THR A 1 179 ? -31.159 22.891 39.997 1.00 50.19 179 THR A O 1
ATOM 1311 N N . LYS A 1 180 ? -32.209 21.369 38.725 1.00 52.41 180 LYS A N 1
ATOM 1312 C CA . LYS A 1 180 ? -33.374 22.215 38.392 1.00 52.41 180 LYS A CA 1
ATOM 1313 C C . LYS A 1 180 ? -34.688 21.842 39.097 1.00 52.41 180 LYS A C 1
ATOM 1315 O O . LYS A 1 180 ? -35.721 22.398 38.749 1.00 52.41 180 LYS A O 1
ATOM 1320 N N . THR A 1 181 ? -34.677 20.941 40.080 1.00 49.97 181 THR A N 1
ATOM 1321 C CA . THR A 1 181 ? -35.896 20.508 40.802 1.00 49.97 181 THR A CA 1
ATOM 1322 C C . THR A 1 181 ? -35.863 20.782 42.306 1.00 49.97 181 THR A C 1
ATOM 1324 O O . THR A 1 181 ? -36.448 20.030 43.080 1.00 49.97 181 THR A O 1
ATOM 1327 N N . VAL A 1 182 ? -35.182 21.846 42.735 1.00 50.50 182 VAL A N 1
ATOM 1328 C CA . VAL A 1 182 ? -35.296 22.360 44.108 1.00 50.50 182 VAL A CA 1
ATOM 1329 C C . VAL A 1 182 ? -35.577 23.861 44.050 1.00 50.50 182 VAL A C 1
ATOM 1331 O O . VAL A 1 182 ? -34.682 24.669 44.267 1.00 50.50 182 VAL A O 1
ATOM 1334 N N . GLU A 1 183 ? -36.817 24.203 43.708 1.00 44.41 183 GLU A N 1
ATOM 1335 C CA . GLU A 1 183 ? -37.523 25.419 44.142 1.00 44.41 183 GLU A CA 1
ATOM 1336 C C . GLU A 1 183 ? -38.972 25.042 44.468 1.00 44.41 183 GLU A C 1
ATOM 1338 O O . GLU A 1 183 ? -39.546 24.226 43.706 1.00 44.41 183 GLU A O 1
#

Foldseek 3Di:
DVLLQVLLLQLLQQLLVLLVVVQVVCCVPPVPDDDQLLLVLVLVVCVVVVLQADDPPPPDDRDPNSSVSSVVVSSVVSSVLSSVLCVVVHPVCLQPPDLVSLCCRLQVVQLCCCQARVCRSHVCDRCSVNPPCSVVVSVVSNVSSVSSSVSSRVSSVVSNVVPPDPDDPDPVVVVVVVPPPDD